Protein AF-A0A804MJZ2-F1 (afdb_monomer)

Radius of gyration: 22.67 Å; Cα contacts (8 Å, |Δi|>4): 132; chains: 1; bounding box: 41×41×90 Å

Nearest PDB structures (foldseek):
  6rxx-assembly1_UT  TM=8.208E-01  e=8.780E-03  Thermochaetoides thermophila
  6zqe-assembly1_UT  TM=7.043E-01  e=3.525E-03  Saccharomyces cerevisiae S288C
  6rxz-assembly1_UT  TM=8.214E-01  e=2.420E-02  Thermochaetoides thermophila
  6zqd-assembly1_UT  TM=6.932E-01  e=8.346E-03  Saccharomyces cerevisiae S288C
  6zqb-assembly1_UT  TM=7.602E-01  e=1.697E-02  Saccharomyces cerevisiae S288C

pLDDT: mean 78.77, std 19.0, range [32.78, 97.62]

Structure (mmCIF, N/CA/C/O backbone):
data_AF-A0A804MJZ2-F1
#
_entry.id   AF-A0A804MJZ2-F1
#
loop_
_atom_site.group_PDB
_atom_site.id
_atom_site.type_symbol
_atom_site.label_atom_id
_atom_site.label_alt_id
_atom_site.label_comp_id
_atom_site.label_asym_id
_atom_site.label_entity_id
_atom_site.label_seq_id
_atom_site.pdbx_PDB_ins_code
_atom_site.Cartn_x
_atom_site.Cartn_y
_atom_site.Cartn_z
_atom_site.occupancy
_atom_site.B_iso_or_equiv
_atom_site.auth_seq_id
_atom_site.auth_comp_id
_atom_site.auth_asym_id
_atom_site.auth_atom_id
_atom_site.pdbx_PDB_model_num
ATOM 1 N N . MET A 1 1 ? -11.369 27.675 34.973 1.00 35.59 1 MET A N 1
ATOM 2 C CA . MET A 1 1 ? -12.072 26.401 34.708 1.00 35.59 1 MET A CA 1
ATOM 3 C C . MET A 1 1 ? -12.596 26.437 33.284 1.00 35.59 1 MET A C 1
ATOM 5 O O . MET A 1 1 ? -13.613 27.059 33.039 1.00 35.59 1 MET A O 1
ATOM 9 N N . SER A 1 2 ? -11.883 25.823 32.347 1.00 43.91 2 SER A N 1
ATOM 10 C CA . SER A 1 2 ? -12.433 25.482 31.037 1.00 43.91 2 SER A CA 1
ATOM 11 C C . SER A 1 2 ? -11.954 24.068 30.750 1.00 43.91 2 SER A C 1
ATOM 13 O O . SER A 1 2 ? -10.868 23.855 30.220 1.00 43.91 2 SER A O 1
ATOM 15 N N . ARG A 1 3 ? -12.720 23.082 31.233 1.00 45.75 3 ARG A N 1
ATOM 16 C CA . ARG A 1 3 ? -12.714 21.764 30.605 1.00 45.75 3 ARG A CA 1
ATOM 17 C C . ARG A 1 3 ? -13.372 22.004 29.253 1.00 45.75 3 ARG A C 1
ATOM 19 O O . ARG A 1 3 ? -14.590 21.898 29.151 1.00 45.75 3 ARG A O 1
ATOM 26 N N . ILE A 1 4 ? -12.574 22.405 28.264 1.00 44.25 4 ILE A N 1
ATOM 27 C CA . ILE A 1 4 ? -12.927 22.171 26.867 1.00 44.25 4 ILE A CA 1
ATOM 28 C C . ILE A 1 4 ? -13.187 20.675 26.819 1.00 44.25 4 ILE A C 1
ATOM 30 O O . ILE A 1 4 ? -12.329 19.856 27.153 1.00 44.25 4 ILE A O 1
ATOM 34 N N . SER A 1 5 ? -14.466 20.385 26.661 1.00 46.34 5 SER A N 1
ATOM 35 C CA . SER A 1 5 ? -15.059 19.095 26.906 1.00 46.34 5 SER A CA 1
ATOM 36 C C . SER A 1 5 ? -14.357 18.081 26.017 1.00 46.34 5 SER A C 1
ATOM 38 O O . SER A 1 5 ? -14.324 18.252 24.801 1.00 46.34 5 SER A O 1
ATOM 40 N N . SER A 1 6 ? -13.844 16.997 26.596 1.00 49.50 6 SER A N 1
ATOM 41 C CA . SER A 1 6 ? -13.353 15.829 25.851 1.00 49.50 6 SER A CA 1
ATOM 42 C C . SER A 1 6 ? -14.384 15.286 24.841 1.00 49.50 6 SER A C 1
ATOM 44 O O . SER A 1 6 ? -14.048 14.468 23.999 1.00 49.50 6 SER A O 1
ATOM 46 N N . MET A 1 7 ? -15.630 15.761 24.925 1.00 40.00 7 MET A N 1
ATOM 47 C CA . MET A 1 7 ? -16.770 15.470 24.063 1.00 40.00 7 MET A CA 1
ATOM 48 C C . MET A 1 7 ? -16.810 16.274 22.747 1.00 40.00 7 MET A C 1
ATOM 50 O O . MET A 1 7 ? -17.586 15.925 21.865 1.00 40.00 7 MET A O 1
ATOM 54 N N . GLU A 1 8 ? -16.033 17.356 22.596 1.00 41.09 8 GLU A N 1
ATOM 55 C CA . GLU A 1 8 ? -15.937 18.088 21.315 1.00 41.09 8 GLU A CA 1
ATOM 56 C C . GLU A 1 8 ? -14.899 17.464 20.376 1.00 41.09 8 GLU A C 1
ATOM 58 O O . GLU A 1 8 ? -15.127 17.397 19.172 1.00 41.09 8 GLU A O 1
ATOM 63 N N . VAL A 1 9 ? -13.817 16.906 20.930 1.00 48.44 9 VAL A N 1
ATOM 64 C CA . VAL A 1 9 ? -12.777 16.198 20.159 1.00 48.44 9 VAL A CA 1
ATOM 65 C C . VAL A 1 9 ? -13.319 14.902 19.538 1.00 48.44 9 VAL A C 1
ATOM 67 O O . VAL A 1 9 ? -12.846 14.463 18.497 1.00 48.44 9 VAL A O 1
ATOM 70 N N . THR A 1 10 ? -14.360 14.296 20.116 1.00 48.78 10 THR A N 1
ATOM 71 C CA . THR A 1 10 ? -14.939 13.047 19.593 1.00 48.78 10 THR A CA 1
ATOM 72 C C . THR A 1 10 ? -15.820 13.238 18.359 1.00 48.78 10 THR A C 1
ATOM 74 O O . THR A 1 10 ? -16.051 12.265 17.650 1.00 48.78 10 THR A O 1
ATOM 77 N N . LYS A 1 11 ? -16.283 14.461 18.049 1.00 48.31 11 LYS A N 1
ATOM 78 C CA . LYS A 1 11 ? -17.031 14.723 16.802 1.00 48.31 11 LYS A CA 1
ATOM 79 C C . LYS A 1 11 ? -16.159 14.641 15.548 1.00 48.31 11 LYS A C 1
ATOM 81 O O . LYS A 1 11 ? -16.697 14.423 14.470 1.00 48.31 11 LYS A O 1
ATOM 86 N N . GLU A 1 12 ? -14.844 14.807 15.680 1.00 50.72 12 GLU A N 1
ATOM 87 C CA . GLU A 1 12 ? -13.908 14.667 14.556 1.00 50.72 12 GLU A CA 1
ATOM 88 C C . GLU A 1 12 ? -13.749 13.205 14.107 1.00 50.72 12 GLU A C 1
ATOM 90 O O . GLU A 1 12 ? -13.450 12.945 12.944 1.00 50.72 12 GLU A O 1
ATOM 95 N N . PHE A 1 13 ? -14.028 12.248 14.997 1.00 53.50 13 PHE A N 1
ATOM 96 C CA . PHE A 1 13 ? -13.896 10.813 14.751 1.00 53.50 13 PHE A CA 1
ATOM 97 C C . PHE A 1 13 ? -15.253 10.153 14.476 1.00 53.50 13 PHE A C 1
ATOM 99 O O . PHE A 1 13 ? -15.636 9.194 15.145 1.00 53.50 13 PHE A O 1
ATOM 106 N N . ASP A 1 14 ? -15.997 10.657 13.490 1.00 68.50 14 ASP A N 1
ATOM 107 C CA . ASP A 1 14 ? -17.050 9.844 12.871 1.00 68.50 14 ASP A CA 1
ATOM 108 C C . ASP A 1 14 ? -16.376 8.624 12.205 1.00 68.50 14 ASP A C 1
ATOM 110 O O . ASP A 1 14 ? -15.466 8.817 11.388 1.00 68.50 14 ASP A O 1
ATOM 114 N N . PRO A 1 15 ? -16.772 7.375 12.518 1.00 63.47 15 PRO A N 1
ATOM 115 C CA . PRO A 1 15 ? -16.265 6.188 11.832 1.00 63.47 15 PRO A CA 1
ATOM 116 C C . PRO A 1 15 ? -16.334 6.299 10.304 1.00 63.47 15 PRO A C 1
ATOM 118 O O . PRO A 1 15 ? -15.437 5.822 9.608 1.00 63.47 15 PRO A O 1
ATOM 121 N N . GLN A 1 16 ? -17.357 6.979 9.775 1.00 70.25 16 GLN A N 1
ATOM 122 C CA . GLN A 1 16 ? -17.491 7.210 8.341 1.00 70.25 16 GLN A CA 1
ATOM 123 C C . GLN A 1 16 ? -16.377 8.122 7.799 1.00 70.25 16 GLN A C 1
ATOM 125 O O . GLN A 1 16 ? -15.805 7.822 6.749 1.00 70.25 16 GLN A O 1
ATOM 130 N N . ASN A 1 17 ? -16.013 9.175 8.540 1.00 78.88 17 ASN A N 1
ATOM 131 C CA . ASN A 1 17 ? -14.901 10.064 8.187 1.00 78.88 17 ASN A CA 1
ATOM 132 C C . ASN A 1 17 ? -13.556 9.328 8.249 1.00 78.88 17 ASN A C 1
ATOM 134 O O . ASN A 1 17 ? -12.662 9.602 7.450 1.00 78.88 17 ASN A O 1
ATOM 138 N N . LEU A 1 18 ? -13.400 8.380 9.178 1.00 78.50 18 LEU A N 1
ATOM 139 C CA . LEU A 1 18 ? -12.169 7.599 9.311 1.00 78.50 18 LEU A CA 1
ATOM 140 C C . LEU A 1 18 ? -11.978 6.635 8.134 1.00 78.50 18 LEU A C 1
ATOM 142 O O . LEU A 1 18 ? -10.877 6.552 7.588 1.00 78.50 18 LEU A O 1
ATOM 146 N N . LEU A 1 19 ? -13.041 5.956 7.695 1.00 79.56 19 LEU A N 1
ATOM 147 C CA . LEU A 1 19 ? -12.995 5.101 6.504 1.00 79.56 19 LEU A CA 1
ATOM 148 C C . LEU A 1 19 ? -12.685 5.908 5.237 1.00 79.56 19 LEU A C 1
ATOM 150 O O . LEU A 1 19 ? -11.869 5.481 4.415 1.00 79.56 19 LEU A O 1
ATOM 154 N N . GLU A 1 20 ? -13.284 7.092 5.093 1.00 86.38 20 GLU A N 1
ATOM 155 C CA . GLU A 1 20 ? -12.963 8.008 3.996 1.00 86.38 20 GLU A CA 1
ATOM 156 C C . GLU A 1 20 ? -11.489 8.439 4.050 1.00 86.38 20 GLU A C 1
ATOM 158 O O . GLU A 1 20 ? -10.775 8.354 3.047 1.00 86.38 20 GLU A O 1
ATOM 163 N N . LEU A 1 21 ? -10.984 8.789 5.233 1.00 89.25 21 LEU A N 1
ATOM 164 C CA . LEU A 1 21 ? -9.587 9.159 5.431 1.00 89.25 21 LEU A CA 1
ATOM 165 C C . LEU A 1 21 ? -8.629 8.012 5.067 1.00 89.25 21 LEU A C 1
ATOM 167 O O . LEU A 1 21 ? -7.619 8.231 4.395 1.00 89.25 21 LEU A O 1
ATOM 171 N N . PHE A 1 22 ? -8.955 6.777 5.448 1.00 90.38 22 PHE A N 1
ATOM 172 C CA . PHE A 1 22 ? -8.147 5.605 5.112 1.00 90.38 22 PHE A CA 1
ATOM 173 C C . PHE A 1 22 ? -8.167 5.304 3.613 1.00 90.38 22 PHE A C 1
ATOM 175 O O . PHE A 1 22 ? -7.148 4.866 3.075 1.00 90.38 22 PHE A O 1
ATOM 182 N N . SER A 1 23 ? -9.261 5.613 2.912 1.00 88.75 23 SER A N 1
ATOM 183 C CA . SER A 1 23 ? -9.301 5.532 1.449 1.00 88.75 23 SER A CA 1
ATOM 184 C C . SER A 1 23 ? -8.345 6.539 0.786 1.00 88.75 23 SER A C 1
ATOM 186 O O . SER A 1 23 ? -7.622 6.185 -0.147 1.00 88.75 23 SER A O 1
ATOM 188 N N . ILE A 1 24 ? -8.247 7.762 1.321 1.00 91.31 24 ILE A N 1
ATOM 189 C CA . ILE A 1 24 ? -7.297 8.783 0.849 1.00 91.31 24 ILE A CA 1
ATOM 190 C C . ILE A 1 24 ? -5.858 8.337 1.126 1.00 91.31 24 ILE A C 1
ATOM 192 O O . ILE A 1 24 ? -4.988 8.435 0.258 1.00 91.31 24 ILE A O 1
ATOM 196 N N . PHE A 1 25 ? -5.598 7.802 2.320 1.00 93.69 25 PHE A N 1
ATOM 197 C CA . PHE A 1 25 ? -4.286 7.270 2.672 1.00 93.69 25 PHE A CA 1
ATOM 198 C C . PHE A 1 25 ? -3.881 6.111 1.764 1.00 93.69 25 PHE A C 1
ATOM 200 O O . PHE A 1 25 ? -2.759 6.100 1.268 1.00 93.69 25 PHE A O 1
ATOM 207 N N . ALA A 1 26 ? -4.789 5.183 1.474 1.00 92.38 26 ALA A N 1
ATOM 208 C CA . ALA A 1 26 ? -4.546 4.096 0.534 1.00 92.38 26 ALA A CA 1
ATOM 209 C C . ALA A 1 26 ? -4.104 4.625 -0.845 1.00 92.38 26 ALA A C 1
ATOM 211 O O . ALA A 1 26 ? -3.072 4.209 -1.368 1.00 92.38 26 ALA A O 1
ATOM 212 N N . ILE A 1 27 ? -4.796 5.623 -1.397 1.00 88.69 27 ILE A N 1
ATOM 213 C CA . ILE A 1 27 ? -4.401 6.244 -2.673 1.00 88.69 27 ILE A CA 1
ATOM 214 C C . ILE A 1 27 ? -2.989 6.844 -2.586 1.00 88.69 27 ILE A C 1
ATOM 216 O O . ILE A 1 27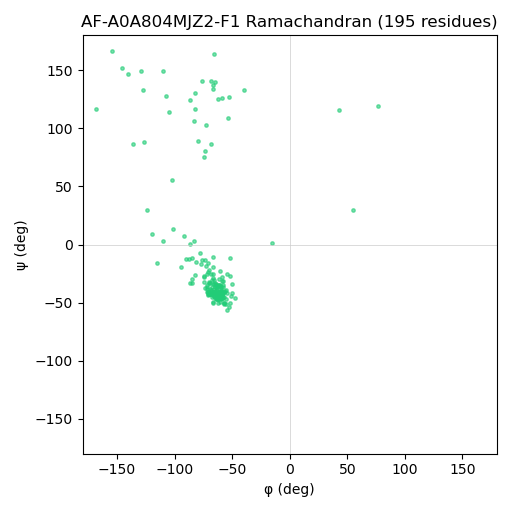 ? -2.157 6.595 -3.461 1.00 88.69 27 ILE A O 1
ATOM 220 N N . ASN A 1 28 ? -2.691 7.581 -1.514 1.00 93.50 28 ASN A N 1
ATOM 221 C CA . ASN A 1 28 ? -1.379 8.192 -1.300 1.00 93.50 28 ASN A CA 1
ATOM 222 C C . ASN A 1 28 ? -0.247 7.160 -1.178 1.00 93.50 28 ASN A C 1
ATOM 224 O O . ASN A 1 28 ? 0.860 7.413 -1.653 1.00 93.50 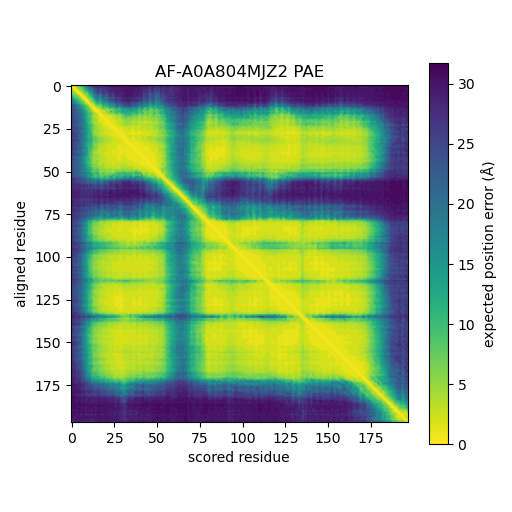28 ASN A O 1
ATOM 228 N N . LEU A 1 29 ? -0.509 5.993 -0.585 1.00 94.06 29 LEU A N 1
ATOM 229 C CA . LEU A 1 29 ? 0.475 4.913 -0.455 1.00 94.06 29 LEU A CA 1
ATOM 230 C C . LEU A 1 29 ? 0.834 4.258 -1.794 1.00 94.06 29 LEU A C 1
ATOM 232 O O . LEU A 1 29 ? 1.935 3.742 -1.942 1.00 94.06 29 LEU A O 1
ATOM 236 N N . SER A 1 30 ? -0.057 4.315 -2.785 1.00 88.00 30 SER A N 1
ATOM 237 C CA . SER A 1 30 ? 0.237 3.885 -4.159 1.00 88.00 30 SER A CA 1
ATOM 238 C C . SER A 1 30 ? 0.752 5.007 -5.062 1.00 88.00 30 SER A C 1
ATOM 240 O O . SER A 1 30 ? 0.891 4.806 -6.268 1.00 88.00 30 SER A O 1
ATOM 242 N N . SER A 1 31 ? 1.032 6.190 -4.511 1.00 86.06 31 SER A N 1
ATOM 243 C CA . SER A 1 31 ? 1.648 7.286 -5.259 1.00 86.06 31 SER A CA 1
ATOM 244 C C . SER A 1 31 ? 3.096 6.944 -5.616 1.00 86.06 31 SER A C 1
ATOM 246 O O . SER A 1 31 ? 3.808 6.440 -4.757 1.00 86.06 31 SER A O 1
ATOM 248 N N . PRO A 1 32 ? 3.602 7.280 -6.814 1.00 82.62 32 PRO A N 1
ATOM 249 C CA . PRO A 1 32 ? 5.032 7.162 -7.111 1.00 82.62 32 PRO A CA 1
ATOM 250 C C . PRO A 1 32 ? 5.900 8.147 -6.299 1.00 82.62 32 PRO A C 1
ATOM 252 O O . PRO A 1 32 ? 7.125 8.041 -6.302 1.00 82.62 32 PRO A O 1
ATOM 255 N N . THR A 1 33 ? 5.294 9.121 -5.610 1.00 88.00 33 THR A N 1
ATOM 256 C CA . THR A 1 33 ? 6.014 10.118 -4.811 1.00 88.00 33 THR A CA 1
ATOM 257 C C . THR A 1 33 ? 6.345 9.575 -3.424 1.00 88.00 33 THR A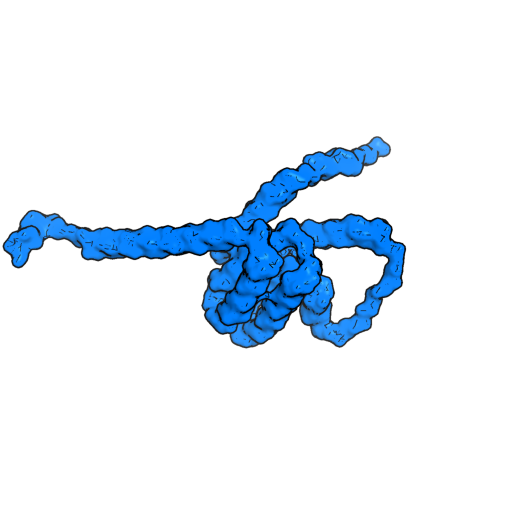 C 1
ATOM 259 O O . THR A 1 33 ? 5.490 9.530 -2.537 1.00 88.00 33 THR A O 1
ATOM 262 N N . LYS A 1 34 ? 7.619 9.245 -3.207 1.00 89.00 34 LYS A N 1
ATOM 263 C CA . LYS A 1 34 ? 8.124 8.673 -1.950 1.00 89.00 34 LYS A CA 1
ATOM 264 C C . LYS A 1 34 ? 7.794 9.504 -0.703 1.00 89.00 34 LYS A C 1
ATOM 266 O O . LYS A 1 34 ? 7.363 8.953 0.307 1.00 89.00 34 LYS A O 1
ATOM 271 N N . ASP A 1 35 ? 7.914 10.828 -0.774 1.00 92.19 35 ASP A N 1
ATOM 272 C CA . ASP A 1 35 ? 7.607 11.704 0.367 1.00 92.19 35 ASP A CA 1
ATOM 273 C C . ASP A 1 35 ? 6.132 11.629 0.785 1.00 92.19 35 ASP A C 1
ATOM 275 O O . ASP A 1 35 ? 5.818 11.636 1.977 1.00 92.19 35 ASP A O 1
ATOM 279 N N . VAL A 1 36 ? 5.223 11.491 -0.187 1.00 93.00 36 VAL A N 1
ATOM 280 C CA . VAL A 1 36 ? 3.784 11.330 0.068 1.00 93.00 36 VAL A CA 1
ATOM 281 C C . VAL A 1 36 ? 3.518 9.999 0.768 1.00 93.00 36 VAL A C 1
ATOM 283 O O . VAL A 1 36 ? 2.772 9.972 1.751 1.00 93.00 36 VAL A O 1
ATOM 286 N N . GLN A 1 37 ? 4.164 8.915 0.325 1.00 93.50 37 GLN A N 1
ATOM 287 C CA . GLN A 1 37 ? 4.054 7.611 0.982 1.00 93.50 37 GLN A CA 1
ATOM 288 C C . GLN A 1 37 ? 4.555 7.681 2.434 1.00 93.50 37 GLN A C 1
ATOM 290 O O . GLN A 1 37 ? 3.837 7.292 3.356 1.00 93.50 37 GLN A O 1
ATOM 295 N N . ILE A 1 38 ? 5.745 8.249 2.665 1.00 94.81 38 ILE A N 1
ATOM 296 C CA . ILE A 1 38 ? 6.352 8.359 4.002 1.00 94.81 38 ILE A CA 1
ATOM 297 C C . ILE A 1 38 ? 5.481 9.197 4.944 1.00 94.81 38 ILE A C 1
ATOM 299 O O . ILE A 1 38 ? 5.241 8.789 6.082 1.00 94.81 38 ILE A O 1
ATOM 303 N N . LEU A 1 39 ? 4.999 10.363 4.504 1.00 96.38 39 LEU A N 1
ATOM 304 C CA . LEU A 1 39 ? 4.133 11.214 5.327 1.00 96.38 39 LEU A CA 1
ATOM 305 C C . LEU A 1 39 ? 2.819 10.508 5.669 1.00 96.38 39 LEU A C 1
ATOM 307 O O . LEU A 1 39 ? 2.392 10.535 6.823 1.00 96.38 39 LEU A O 1
ATOM 311 N N . THR A 1 40 ? 2.229 9.810 4.702 1.00 96.44 40 THR A N 1
ATOM 312 C CA . THR A 1 40 ? 1.008 9.024 4.915 1.00 96.44 40 THR A CA 1
ATOM 313 C C . THR A 1 40 ? 1.235 7.901 5.928 1.00 96.44 40 THR A C 1
ATOM 315 O O . THR A 1 40 ? 0.445 7.737 6.856 1.00 96.44 40 THR A O 1
ATOM 318 N N . LEU A 1 41 ? 2.355 7.177 5.834 1.00 96.44 41 LEU A N 1
ATOM 319 C CA . LEU A 1 41 ? 2.722 6.127 6.789 1.00 96.44 41 LEU A CA 1
ATOM 320 C C . LEU A 1 41 ? 2.972 6.671 8.200 1.00 96.44 41 LEU A C 1
ATOM 322 O O . LEU A 1 41 ? 2.621 6.013 9.178 1.00 96.44 41 LEU A O 1
ATOM 326 N N . ARG A 1 42 ? 3.535 7.878 8.337 1.00 96.56 42 ARG A N 1
ATOM 327 C CA . ARG A 1 42 ? 3.692 8.536 9.647 1.00 96.56 42 ARG A CA 1
ATOM 328 C C . ARG A 1 42 ? 2.344 8.841 10.292 1.00 96.56 42 ARG A C 1
ATOM 330 O O . ARG A 1 42 ? 2.196 8.629 11.494 1.00 96.56 42 ARG A O 1
ATOM 337 N N . ILE A 1 43 ? 1.375 9.306 9.505 1.00 95.12 43 ILE A N 1
ATOM 338 C CA . ILE A 1 43 ? 0.018 9.574 9.989 1.00 95.12 43 ILE A CA 1
ATOM 339 C C . ILE A 1 43 ? -0.669 8.260 10.377 1.00 95.12 43 ILE A C 1
ATOM 341 O O . ILE A 1 43 ? -1.128 8.127 11.507 1.00 95.12 43 ILE A O 1
ATOM 345 N N . LEU A 1 44 ? -0.660 7.247 9.507 1.00 94.25 44 LEU A N 1
ATOM 346 C CA . LEU A 1 44 ? -1.229 5.926 9.812 1.00 94.25 44 LEU A CA 1
ATOM 347 C C . LEU A 1 44 ? -0.597 5.287 11.058 1.00 94.25 44 LEU A C 1
ATOM 349 O O . LEU A 1 44 ? -1.300 4.727 11.893 1.00 94.25 44 LEU A O 1
ATOM 353 N N . SER A 1 45 ? 0.720 5.410 11.228 1.00 93.50 45 SER A N 1
ATOM 354 C CA . SER A 1 45 ? 1.439 4.940 12.418 1.00 93.50 45 SER A CA 1
ATOM 355 C C . SER A 1 45 ? 0.912 5.578 13.710 1.00 93.50 45 SER A C 1
ATOM 357 O O . SER A 1 45 ? 0.841 4.917 14.750 1.00 93.50 45 SER A O 1
ATOM 359 N N . TYR A 1 46 ? 0.521 6.855 13.659 1.00 92.12 46 TYR A N 1
ATOM 360 C CA . TYR A 1 46 ? -0.107 7.532 14.790 1.00 92.12 46 TYR A CA 1
ATOM 361 C C . TYR A 1 46 ? -1.473 6.917 15.129 1.00 92.12 46 TYR A C 1
ATOM 363 O O . TYR A 1 46 ? -1.700 6.604 16.299 1.00 92.12 46 TYR A O 1
ATOM 371 N N . PHE A 1 47 ? -2.325 6.663 14.129 1.00 90.12 47 PHE A N 1
ATOM 372 C CA . PHE A 1 47 ? -3.621 5.996 14.321 1.00 90.12 47 PHE A CA 1
ATOM 373 C C . PHE A 1 47 ? -3.466 4.599 14.935 1.00 90.12 47 PHE A C 1
ATOM 375 O O . PHE A 1 47 ? -4.066 4.323 15.969 1.00 90.12 47 PHE A O 1
ATOM 382 N N . VAL A 1 48 ? -2.551 3.769 14.420 1.00 90.31 48 VAL A N 1
ATOM 383 C CA . VAL A 1 48 ? -2.308 2.423 14.978 1.00 90.31 48 VAL A CA 1
ATOM 384 C C . VAL A 1 48 ? -1.920 2.484 16.458 1.00 90.31 48 VAL A C 1
ATOM 386 O O . VAL A 1 48 ? -2.364 1.672 17.270 1.00 90.31 48 VAL A O 1
ATOM 389 N N . LYS A 1 49 ? -1.077 3.448 16.839 1.00 89.12 49 LYS A N 1
ATOM 390 C CA . LYS A 1 49 ? -0.653 3.628 18.237 1.00 89.12 49 LYS A CA 1
ATOM 391 C C . LYS A 1 49 ? -1.785 4.146 19.117 1.00 89.12 49 LYS A C 1
ATOM 393 O O . LYS A 1 49 ? -1.798 3.835 20.307 1.00 89.12 49 LYS A O 1
ATOM 398 N N . MET A 1 50 ? -2.684 4.951 18.563 1.00 85.56 50 MET A N 1
ATOM 399 C CA . MET A 1 50 ? -3.872 5.432 19.256 1.00 85.56 50 MET A CA 1
ATOM 400 C C . MET A 1 50 ? -4.827 4.269 19.549 1.00 85.56 50 MET A C 1
ATOM 402 O O . MET A 1 50 ? -5.164 4.065 20.712 1.00 85.56 50 MET A O 1
ATOM 406 N N . ASP A 1 51 ? -5.136 3.435 18.556 1.00 83.81 51 ASP A N 1
ATOM 407 C CA . ASP A 1 51 ? -6.005 2.262 18.720 1.00 83.81 51 ASP A CA 1
ATOM 408 C C . ASP A 1 51 ? -5.450 1.279 19.753 1.00 83.81 51 ASP A C 1
ATOM 410 O O . ASP A 1 51 ? -6.159 0.818 20.645 1.00 83.81 51 ASP A O 1
ATOM 414 N N . GLN A 1 52 ? -4.141 1.013 19.708 1.00 83.88 52 GLN A N 1
ATOM 415 C CA . GLN A 1 52 ? -3.487 0.149 20.693 1.00 83.88 52 GLN A CA 1
ATOM 416 C C . GLN A 1 52 ? -3.596 0.684 22.125 1.00 83.88 52 GLN A C 1
ATOM 418 O O . GLN A 1 52 ? -3.686 -0.111 23.062 1.00 83.88 52 GLN A O 1
ATOM 423 N N . ARG A 1 53 ? -3.570 2.010 22.322 1.00 79.38 53 ARG A N 1
ATOM 424 C CA . ARG A 1 53 ? -3.750 2.620 23.650 1.00 79.38 53 ARG A CA 1
ATOM 425 C C . ARG A 1 53 ? -5.181 2.462 24.141 1.00 79.38 53 ARG A C 1
ATOM 427 O O . ARG A 1 53 ? -5.351 2.091 25.294 1.00 79.38 53 ARG A O 1
ATOM 434 N N . LEU A 1 54 ? -6.163 2.673 23.265 1.00 74.19 54 LEU A N 1
ATOM 435 C CA . LEU A 1 54 ? -7.577 2.481 23.592 1.00 74.19 54 LEU A CA 1
ATOM 436 C C . LEU A 1 54 ? -7.863 1.035 24.021 1.00 74.19 54 LEU A C 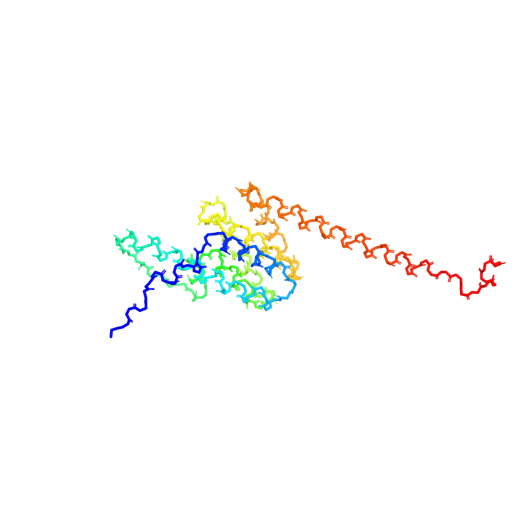1
ATOM 438 O O . LEU A 1 54 ? -8.568 0.823 24.997 1.00 74.19 54 LEU A O 1
ATOM 442 N N . ILE A 1 55 ? -7.244 0.048 23.364 1.00 72.62 55 ILE A N 1
ATOM 443 C CA . ILE A 1 55 ? -7.369 -1.368 23.747 1.00 72.62 55 ILE A CA 1
ATOM 444 C C . ILE A 1 55 ? -6.630 -1.662 25.068 1.00 72.62 55 ILE A C 1
ATOM 446 O O . ILE A 1 55 ? -7.151 -2.353 25.937 1.00 72.62 55 ILE A O 1
ATOM 450 N N . THR A 1 56 ? -5.408 -1.141 25.247 1.00 64.56 56 THR A N 1
ATOM 451 C CA . THR A 1 56 ? -4.569 -1.459 26.425 1.00 64.56 56 THR A CA 1
ATOM 452 C C . THR A 1 56 ? -5.040 -0.772 27.712 1.00 64.56 56 THR A C 1
ATOM 454 O O . THR A 1 56 ? -4.754 -1.267 28.802 1.00 64.56 56 THR A O 1
ATOM 457 N N . ASP A 1 57 ? -5.712 0.378 27.632 1.00 58.12 57 ASP A N 1
ATOM 458 C CA . ASP A 1 57 ? -6.234 1.047 28.830 1.00 58.12 57 ASP A CA 1
ATOM 459 C C . ASP A 1 57 ? -7.456 0.318 29.431 1.00 58.12 57 ASP A C 1
ATOM 461 O O . ASP A 1 57 ? -7.691 0.462 30.630 1.00 58.12 57 ASP A O 1
ATOM 465 N N . GLU A 1 58 ? -8.134 -0.549 28.667 1.00 51.00 58 GLU A N 1
ATOM 466 C CA . GLU A 1 58 ? -9.180 -1.464 29.167 1.00 51.00 58 GLU A CA 1
ATOM 467 C C . GLU A 1 58 ? -8.600 -2.756 29.792 1.00 51.00 58 GLU A C 1
ATOM 469 O O . GLU A 1 58 ? -9.195 -3.339 30.698 1.00 51.00 58 GLU A O 1
ATOM 474 N N . GLU A 1 59 ? -7.398 -3.189 29.387 1.00 42.16 59 GLU A N 1
ATOM 475 C CA . GLU A 1 59 ? -6.752 -4.427 29.856 1.00 42.16 59 GLU A CA 1
ATOM 476 C C . GLU A 1 59 ? -5.324 -4.175 30.398 1.00 42.16 59 GLU A C 1
ATOM 478 O O . GLU A 1 59 ? -4.316 -4.308 29.700 1.00 42.16 59 GLU A O 1
ATOM 483 N N . ARG A 1 60 ? -5.188 -3.854 31.693 1.00 35.22 60 ARG A N 1
ATOM 484 C CA . ARG A 1 60 ? -3.901 -3.917 32.433 1.00 35.22 60 ARG A CA 1
ATOM 485 C C . ARG A 1 60 ? -3.928 -5.060 33.459 1.00 35.22 60 ARG A C 1
ATOM 487 O O . ARG A 1 60 ? -4.998 -5.287 34.017 1.00 35.22 60 ARG A O 1
ATOM 494 N N . PRO A 1 61 ? -2.788 -5.724 33.805 1.00 41.22 61 PRO A N 1
ATOM 495 C CA . PRO A 1 61 ? -1.429 -5.155 33.839 1.00 41.22 61 PRO A CA 1
ATOM 496 C C . PRO A 1 61 ? -0.228 -6.022 33.346 1.00 41.22 61 PRO A C 1
ATOM 498 O O . PRO A 1 61 ? -0.111 -7.213 33.598 1.00 41.22 61 PRO A O 1
ATOM 501 N N . HIS A 1 62 ? 0.745 -5.307 32.759 1.00 40.38 62 HIS A N 1
ATOM 502 C CA . HIS A 1 62 ? 2.226 -5.383 32.836 1.00 40.38 62 HIS A CA 1
ATOM 503 C C . HIS A 1 62 ? 3.031 -6.713 32.814 1.00 40.38 62 HIS A C 1
ATOM 505 O O . HIS A 1 62 ? 3.179 -7.379 33.834 1.00 40.38 62 HIS A O 1
ATOM 511 N N . LYS A 1 63 ? 3.853 -6.887 31.755 1.00 33.31 63 LYS A N 1
ATOM 512 C CA . LYS A 1 63 ? 5.329 -7.087 31.838 1.00 33.31 63 LYS A CA 1
ATOM 513 C C . LYS A 1 63 ? 5.983 -6.966 30.446 1.00 33.31 63 LYS A C 1
ATOM 515 O O . LYS A 1 63 ? 5.711 -7.771 29.566 1.00 33.31 63 LYS A O 1
ATOM 520 N N . ARG A 1 64 ? 6.861 -5.975 30.227 1.00 40.56 64 ARG A N 1
ATOM 521 C CA . ARG A 1 64 ? 7.682 -5.856 28.999 1.00 40.56 64 ARG A CA 1
ATOM 522 C C . ARG A 1 64 ? 9.123 -6.254 29.310 1.00 40.56 64 ARG A C 1
ATOM 524 O O . ARG A 1 64 ? 9.797 -5.573 30.077 1.00 40.56 64 ARG A O 1
ATOM 531 N N . GLN A 1 65 ? 9.580 -7.355 28.723 1.00 32.81 65 GLN A N 1
ATOM 532 C CA . GLN A 1 65 ? 10.957 -7.835 28.826 1.00 32.81 65 GLN A CA 1
ATOM 533 C C . GLN A 1 65 ? 11.811 -7.158 27.742 1.00 32.81 65 GLN A C 1
ATOM 535 O O . GLN A 1 65 ? 11.472 -7.194 26.560 1.00 32.81 65 GLN A O 1
ATOM 540 N N . ARG A 1 66 ? 12.902 -6.499 28.151 1.00 34.09 66 ARG A N 1
ATOM 541 C CA . ARG A 1 66 ? 13.917 -5.944 27.244 1.00 34.09 66 ARG A CA 1
ATOM 542 C C . ARG A 1 66 ? 14.877 -7.065 26.840 1.00 34.09 66 ARG A C 1
ATOM 544 O O . ARG A 1 66 ? 15.392 -7.763 27.707 1.00 34.09 66 ARG A O 1
ATOM 551 N N . THR A 1 67 ? 15.132 -7.217 25.545 1.00 32.78 67 THR A N 1
ATOM 552 C CA . THR A 1 67 ? 16.240 -8.031 25.025 1.00 32.78 67 THR A CA 1
ATOM 553 C C . THR A 1 67 ? 17.042 -7.171 24.062 1.00 32.78 67 THR A C 1
ATOM 555 O O . THR A 1 67 ? 16.462 -6.493 23.214 1.00 32.78 67 THR A O 1
ATOM 558 N N . GLU A 1 68 ? 18.360 -7.196 24.226 1.00 36.16 68 GLU A N 1
ATOM 559 C CA . GLU A 1 68 ? 19.341 -6.470 23.425 1.00 36.16 68 GLU A CA 1
ATOM 560 C C . GLU A 1 68 ? 19.470 -7.117 22.038 1.00 36.16 68 GLU A C 1
ATOM 562 O O . GLU A 1 68 ? 20.066 -8.176 21.871 1.00 36.16 68 GLU A O 1
ATOM 567 N N . VAL A 1 69 ? 18.866 -6.489 21.033 1.00 37.97 69 VAL A N 1
ATOM 568 C CA . VAL A 1 69 ? 19.167 -6.694 19.609 1.00 37.97 69 VAL A CA 1
ATOM 569 C C . VAL A 1 69 ? 19.386 -5.296 19.024 1.00 37.97 69 VAL A C 1
ATOM 571 O O . VAL A 1 69 ? 18.812 -4.334 19.537 1.00 37.97 69 VAL A O 1
ATOM 574 N N . SER A 1 70 ? 20.240 -5.167 18.001 1.00 46.62 70 SER A N 1
ATOM 575 C CA . SER A 1 70 ? 20.569 -3.895 17.335 1.00 46.62 70 SER A CA 1
ATOM 576 C C . SER A 1 70 ? 19.337 -2.994 17.164 1.00 46.62 70 SER A C 1
ATOM 578 O O . SER A 1 70 ? 18.272 -3.469 16.760 1.00 46.62 70 SER A O 1
ATOM 580 N N . GLY A 1 71 ? 19.476 -1.708 17.511 1.00 56.31 71 GLY A N 1
ATOM 581 C CA . GLY A 1 71 ? 18.357 -0.812 17.836 1.00 56.31 71 GLY A CA 1
ATOM 582 C C . GLY A 1 71 ? 17.221 -0.803 16.812 1.00 56.31 71 GLY A C 1
ATOM 583 O O . GLY A 1 71 ? 16.056 -0.878 17.191 1.00 56.31 71 GLY A O 1
ATOM 584 N N . GLU A 1 72 ? 17.536 -0.809 15.517 1.00 56.62 72 GLU A N 1
ATOM 585 C CA . GLU A 1 72 ? 16.518 -0.813 14.459 1.00 56.62 72 GLU A CA 1
ATOM 586 C C . GLU A 1 72 ? 15.802 -2.166 14.308 1.00 56.62 72 GLU A C 1
ATOM 588 O O . GLU A 1 72 ? 14.591 -2.205 14.098 1.00 56.62 72 GLU A O 1
ATOM 593 N N . GLU A 1 73 ? 16.508 -3.292 14.458 1.00 52.81 73 GLU A N 1
ATOM 594 C CA . GLU A 1 73 ? 15.890 -4.623 14.397 1.00 52.81 73 GLU A CA 1
ATOM 595 C C . GLU A 1 73 ? 15.040 -4.927 15.632 1.00 52.81 73 GLU A C 1
ATOM 597 O O . GLU A 1 73 ? 14.001 -5.581 15.499 1.00 52.81 73 GLU A O 1
ATOM 602 N N . ALA A 1 74 ? 15.454 -4.441 16.809 1.00 54.34 74 ALA A N 1
ATOM 603 C CA . ALA A 1 74 ? 14.692 -4.545 18.050 1.00 54.34 74 ALA A CA 1
ATOM 604 C C . ALA A 1 74 ? 13.410 -3.707 18.006 1.00 54.34 74 ALA A C 1
ATOM 606 O O . ALA A 1 74 ? 12.347 -4.218 18.361 1.00 54.34 74 ALA A O 1
ATOM 607 N N . VAL A 1 75 ? 13.485 -2.460 17.523 1.00 57.81 75 VAL A N 1
ATOM 608 C CA . VAL A 1 75 ? 12.297 -1.617 17.302 1.00 57.81 75 VAL A CA 1
ATOM 609 C C . VAL A 1 75 ? 11.351 -2.308 16.324 1.00 57.81 75 VAL A C 1
ATOM 611 O O . VAL A 1 75 ? 10.170 -2.468 16.619 1.00 57.81 75 VAL A O 1
ATOM 614 N N . ALA A 1 76 ? 11.880 -2.834 15.219 1.00 58.78 76 ALA A N 1
ATOM 615 C CA . ALA A 1 76 ? 11.081 -3.545 14.232 1.00 58.78 76 ALA A CA 1
ATOM 616 C C . ALA A 1 76 ? 10.567 -4.921 14.697 1.00 58.78 76 ALA A C 1
ATOM 618 O O . ALA A 1 76 ? 9.703 -5.498 14.042 1.00 58.78 76 ALA A O 1
ATOM 619 N N . LYS A 1 77 ? 11.113 -5.508 15.772 1.00 58.72 77 LYS A N 1
ATOM 620 C CA . LYS A 1 77 ? 10.667 -6.815 16.297 1.00 58.72 77 LYS A CA 1
ATOM 621 C C . LYS A 1 77 ? 9.283 -6.717 16.937 1.00 58.72 77 LYS A C 1
ATOM 623 O O . LYS A 1 77 ? 8.517 -7.669 16.862 1.00 58.72 77 LYS A O 1
ATOM 628 N N . TYR A 1 78 ? 8.983 -5.573 17.547 1.00 64.31 78 TYR A N 1
ATOM 629 C CA . TYR A 1 78 ? 7.698 -5.287 18.191 1.00 64.31 78 TYR A CA 1
ATOM 630 C C . TYR A 1 78 ? 6.874 -4.246 17.425 1.00 64.31 78 TYR A C 1
ATOM 632 O O . TYR A 1 78 ? 5.812 -3.838 17.889 1.00 64.31 78 TYR A O 1
ATOM 640 N N . ALA A 1 79 ? 7.376 -3.793 16.276 1.00 81.06 79 ALA A N 1
ATOM 641 C CA . ALA A 1 79 ? 6.669 -2.865 15.418 1.00 81.06 79 ALA A CA 1
ATOM 642 C C . ALA A 1 79 ? 5.424 -3.537 14.832 1.00 81.06 79 ALA A C 1
ATOM 644 O O . ALA A 1 79 ? 5.464 -4.682 14.377 1.00 81.06 79 ALA A O 1
ATOM 645 N N . 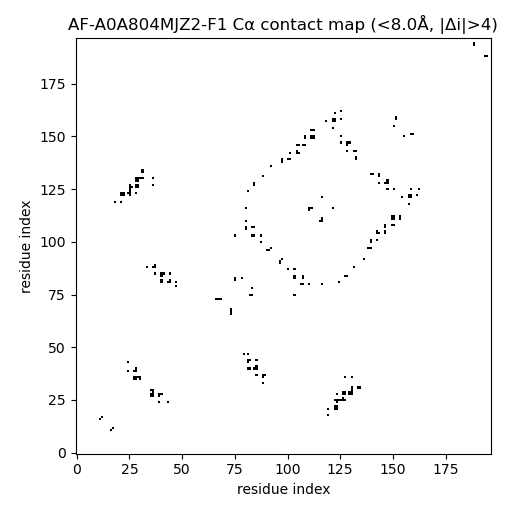ASN A 1 80 ? 4.320 -2.795 14.819 1.00 90.50 80 ASN A N 1
ATOM 646 C CA . ASN A 1 80 ? 3.163 -3.166 14.017 1.00 90.50 80 ASN A CA 1
ATOM 647 C C . ASN A 1 80 ? 3.516 -3.075 12.519 1.00 90.50 80 ASN A C 1
ATOM 649 O O . ASN A 1 80 ? 4.503 -2.456 12.123 1.00 90.50 80 ASN A O 1
ATOM 653 N N . VAL A 1 81 ? 2.689 -3.681 11.673 1.00 93.81 81 VAL A N 1
ATOM 654 C CA . VAL A 1 81 ? 2.927 -3.763 10.223 1.00 93.81 81 VAL A CA 1
ATOM 655 C C . VAL A 1 81 ? 3.044 -2.405 9.521 1.00 93.81 81 VAL A C 1
ATOM 657 O O . VAL A 1 81 ? 3.820 -2.293 8.576 1.00 93.81 81 VAL A O 1
ATOM 660 N N . VAL A 1 82 ? 2.345 -1.370 9.999 1.00 95.12 82 VAL A N 1
ATOM 661 C CA . VAL A 1 82 ? 2.427 -0.009 9.438 1.00 95.12 82 VAL A CA 1
ATOM 662 C C . VAL A 1 82 ? 3.775 0.629 9.763 1.00 95.12 82 VAL A C 1
ATOM 664 O O . VAL A 1 82 ? 4.409 1.211 8.887 1.00 95.12 82 VAL A O 1
ATOM 667 N N . ASP A 1 83 ? 4.263 0.465 10.994 1.00 94.62 83 ASP A N 1
ATOM 668 C CA . ASP A 1 83 ? 5.607 0.906 11.379 1.00 94.62 83 ASP A CA 1
ATOM 669 C C . ASP A 1 83 ? 6.692 0.162 10.585 1.00 94.62 83 ASP A C 1
ATOM 671 O O . ASP A 1 83 ? 7.695 0.763 10.201 1.00 94.62 83 ASP A O 1
ATOM 675 N N . ILE A 1 84 ? 6.494 -1.127 10.287 1.00 94.69 84 ILE A N 1
ATOM 676 C CA . ILE A 1 84 ? 7.424 -1.886 9.438 1.00 94.69 84 ILE A CA 1
ATOM 677 C C . ILE A 1 84 ? 7.431 -1.333 8.005 1.00 94.69 84 ILE A C 1
ATOM 679 O O . ILE A 1 84 ? 8.512 -1.131 7.454 1.00 94.69 84 ILE A O 1
ATOM 683 N N . LEU A 1 85 ? 6.266 -1.033 7.417 1.00 94.75 85 LEU A N 1
ATOM 684 C CA . LEU A 1 85 ? 6.197 -0.356 6.114 1.00 94.75 85 LEU A CA 1
ATOM 685 C C . LEU A 1 85 ? 6.894 1.006 6.141 1.00 94.75 85 LEU A C 1
ATOM 687 O O . LEU A 1 85 ? 7.660 1.313 5.234 1.00 94.75 85 LEU A O 1
ATOM 691 N N . LEU A 1 86 ? 6.680 1.804 7.192 1.00 95.25 86 LEU A N 1
ATOM 692 C CA . LEU A 1 86 ? 7.339 3.102 7.351 1.00 95.25 86 LEU A CA 1
ATOM 693 C C . LEU A 1 86 ? 8.863 2.965 7.378 1.00 95.25 86 LEU A C 1
ATOM 695 O O . LEU A 1 86 ? 9.558 3.780 6.770 1.00 95.25 86 LEU A O 1
ATOM 699 N N . ILE A 1 87 ? 9.384 1.945 8.064 1.00 93.31 87 ILE A N 1
ATOM 700 C CA . ILE A 1 87 ? 10.818 1.645 8.075 1.00 93.31 87 ILE A CA 1
ATOM 701 C C . ILE A 1 87 ? 11.290 1.301 6.662 1.00 93.31 87 ILE A C 1
ATOM 703 O O . ILE A 1 87 ? 12.255 1.906 6.209 1.00 93.31 87 ILE A O 1
ATOM 707 N N . ILE A 1 88 ? 10.608 0.389 5.958 1.00 92.62 88 ILE A N 1
ATOM 708 C CA . ILE A 1 88 ? 10.964 0.004 4.581 1.00 92.62 88 ILE A CA 1
ATOM 709 C C . ILE A 1 88 ? 11.022 1.237 3.674 1.00 92.62 88 ILE A C 1
ATOM 711 O O . ILE A 1 88 ? 12.036 1.459 3.016 1.00 92.62 88 ILE A O 1
ATOM 715 N N . GLU A 1 89 ? 9.978 2.067 3.684 1.00 91.12 89 GLU A N 1
ATOM 716 C CA . GLU A 1 89 ? 9.913 3.260 2.839 1.00 91.12 89 GLU A CA 1
ATOM 717 C C . GLU A 1 89 ? 10.957 4.310 3.225 1.00 91.12 89 GLU A C 1
ATOM 719 O O . GLU A 1 89 ? 11.535 4.973 2.369 1.00 91.12 89 GLU A O 1
ATOM 724 N N . SER A 1 90 ? 11.283 4.438 4.509 1.00 91.31 90 SER A N 1
ATOM 725 C CA . SER A 1 90 ? 12.301 5.394 4.957 1.00 91.31 90 SER A CA 1
ATOM 726 C C . SER A 1 90 ? 13.734 4.926 4.680 1.00 91.31 90 SER A C 1
ATOM 728 O O . SER A 1 90 ? 14.666 5.725 4.782 1.00 91.31 90 SER A O 1
ATOM 730 N N . MET A 1 91 ? 13.946 3.651 4.344 1.00 89.81 91 MET A N 1
ATOM 731 C CA . MET A 1 91 ? 15.282 3.127 4.084 1.00 89.81 91 MET A CA 1
ATOM 732 C C . MET A 1 91 ? 15.809 3.570 2.707 1.00 89.81 91 MET A C 1
ATOM 734 O O . MET A 1 91 ? 15.069 3.586 1.714 1.00 89.81 91 MET A O 1
ATOM 738 N N . PRO A 1 92 ? 17.111 3.906 2.607 1.00 86.94 92 PRO A N 1
ATOM 739 C CA . PRO A 1 92 ? 17.756 4.063 1.315 1.00 86.94 92 PRO A CA 1
ATOM 740 C C . PRO A 1 92 ? 17.807 2.703 0.618 1.00 86.94 92 PRO A C 1
ATOM 742 O O . PRO A 1 92 ? 18.165 1.690 1.223 1.00 86.94 92 PRO A O 1
ATOM 745 N N . ILE A 1 93 ? 17.447 2.679 -0.660 1.00 82.00 93 ILE A N 1
ATOM 746 C CA . ILE A 1 93 ? 17.437 1.458 -1.463 1.00 82.00 93 ILE A CA 1
ATOM 747 C C . ILE A 1 93 ? 18.856 1.199 -1.961 1.00 82.00 93 ILE A C 1
ATOM 749 O O . ILE A 1 93 ? 19.418 1.992 -2.714 1.00 82.00 93 ILE A O 1
ATOM 753 N N . SER A 1 94 ? 19.440 0.088 -1.530 1.00 83.00 94 SER A N 1
ATOM 754 C CA . SER A 1 94 ? 20.755 -0.367 -1.964 1.00 83.00 94 SER A CA 1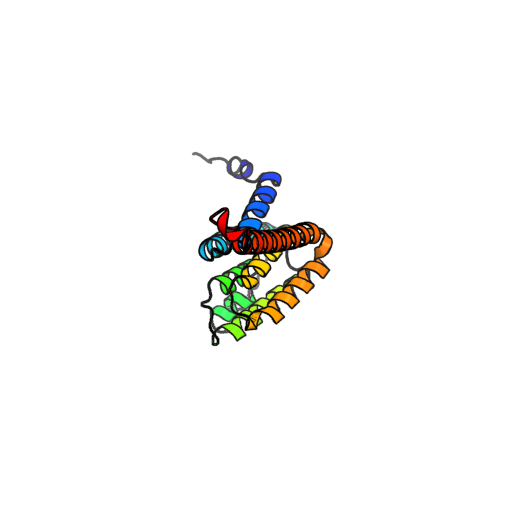
ATOM 755 C C . SER A 1 94 ? 20.863 -1.885 -1.824 1.00 83.00 94 SER A C 1
ATOM 757 O O . SER A 1 94 ? 20.094 -2.532 -1.110 1.00 83.00 94 SER A O 1
ATOM 759 N N . VAL A 1 95 ? 21.895 -2.464 -2.437 1.00 82.12 95 VAL A N 1
ATOM 760 C CA . VAL A 1 95 ? 22.249 -3.878 -2.234 1.00 82.12 95 VAL A CA 1
ATOM 761 C C . VAL A 1 95 ? 22.530 -4.180 -0.753 1.00 82.12 95 VAL A C 1
ATOM 763 O O . VAL A 1 95 ? 22.249 -5.277 -0.281 1.00 82.12 95 VAL A O 1
ATOM 766 N N . SER A 1 96 ? 23.050 -3.212 0.012 1.00 84.06 96 SER A N 1
ATOM 767 C CA . SER A 1 96 ? 23.326 -3.402 1.441 1.00 84.06 96 SER A CA 1
ATOM 768 C C . SER A 1 96 ? 22.064 -3.405 2.308 1.00 84.06 96 SER A C 1
ATOM 770 O O . SER A 1 96 ? 22.054 -4.055 3.354 1.00 84.06 96 SER A O 1
ATOM 772 N N . THR A 1 97 ? 20.994 -2.722 1.891 1.00 88.44 97 THR A N 1
ATOM 773 C CA . THR A 1 97 ? 19.721 -2.686 2.624 1.00 88.44 97 THR A CA 1
ATOM 774 C C . THR A 1 97 ? 18.716 -3.729 2.152 1.00 88.44 97 THR A C 1
ATOM 776 O O . THR A 1 97 ? 17.831 -4.088 2.930 1.00 88.44 97 THR A O 1
ATOM 779 N N . SER A 1 98 ? 18.868 -4.276 0.942 1.00 88.56 98 SER A N 1
ATOM 780 C CA . SER A 1 98 ? 17.925 -5.225 0.332 1.00 88.56 98 SER A CA 1
ATOM 781 C C . SER A 1 98 ? 17.589 -6.405 1.241 1.00 88.56 98 SER A C 1
ATOM 783 O O . SER A 1 98 ? 16.422 -6.640 1.538 1.00 88.56 98 SER A O 1
ATOM 785 N N . ARG A 1 99 ? 18.603 -7.081 1.797 1.00 90.38 99 ARG A N 1
ATOM 786 C CA . ARG A 1 99 ? 18.416 -8.213 2.716 1.00 90.38 99 ARG A CA 1
ATOM 787 C C . ARG A 1 99 ? 17.562 -7.836 3.926 1.00 90.38 99 ARG A C 1
ATOM 789 O O . ARG A 1 99 ?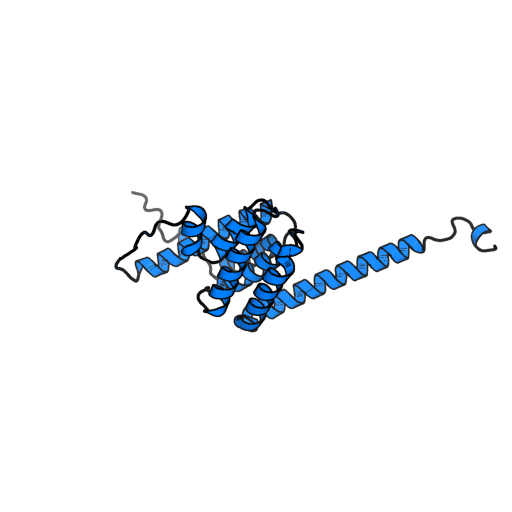 16.731 -8.626 4.368 1.00 90.38 99 ARG A O 1
ATOM 796 N N . LYS A 1 100 ? 17.771 -6.636 4.467 1.00 90.56 100 LYS A N 1
ATOM 797 C CA . LYS A 1 100 ? 17.034 -6.128 5.627 1.00 90.56 100 LYS A CA 1
ATOM 798 C C . LYS A 1 100 ? 15.592 -5.776 5.260 1.00 90.56 100 LYS A C 1
ATOM 800 O O . LYS A 1 100 ? 14.682 -6.137 6.002 1.00 90.56 100 LYS A O 1
ATOM 805 N N . ILE A 1 101 ? 15.375 -5.173 4.092 1.00 92.06 101 ILE A N 1
ATOM 806 C CA . ILE A 1 101 ? 14.032 -4.930 3.553 1.00 92.06 101 ILE A CA 1
ATOM 807 C C . ILE A 1 101 ? 13.290 -6.260 3.344 1.00 92.06 101 ILE A C 1
ATOM 809 O O . ILE A 1 101 ? 12.157 -6.393 3.801 1.00 92.06 101 ILE A O 1
ATOM 813 N N . SER A 1 102 ? 13.930 -7.290 2.781 1.00 92.44 102 SER A N 1
ATOM 814 C CA . SER A 1 102 ? 13.324 -8.622 2.614 1.00 92.44 102 SER A CA 1
ATOM 815 C C . SER A 1 102 ? 12.905 -9.260 3.944 1.00 92.44 102 SER A C 1
ATOM 817 O O . SER A 1 102 ? 11.848 -9.892 4.027 1.00 92.44 102 SER A O 1
ATOM 819 N N . ILE A 1 103 ? 13.694 -9.078 5.011 1.00 93.12 103 ILE A N 1
ATOM 820 C CA . ILE A 1 103 ? 13.324 -9.520 6.366 1.00 93.12 103 ILE A CA 1
ATOM 821 C C . ILE A 1 103 ? 12.068 -8.781 6.845 1.00 93.12 103 ILE A C 1
ATOM 823 O O . ILE A 1 103 ? 11.166 -9.405 7.406 1.00 93.12 103 ILE A O 1
ATOM 827 N N . PHE A 1 104 ? 11.980 -7.472 6.614 1.00 93.94 104 PHE A N 1
ATOM 828 C CA . PHE A 1 104 ? 10.804 -6.684 6.981 1.00 93.94 104 PHE A CA 1
ATOM 829 C C . PHE A 1 104 ? 9.554 -7.071 6.185 1.00 93.94 104 PHE A C 1
ATOM 831 O O . PHE A 1 104 ? 8.498 -7.256 6.790 1.00 93.94 104 PHE A O 1
ATOM 838 N N . ILE A 1 105 ? 9.673 -7.311 4.878 1.00 94.56 105 ILE A N 1
ATOM 839 C CA . ILE A 1 105 ? 8.575 -7.828 4.043 1.00 94.56 105 ILE A CA 1
ATOM 840 C C . ILE A 1 105 ? 8.084 -9.179 4.579 1.00 94.56 105 ILE A C 1
ATOM 842 O O . ILE A 1 105 ? 6.883 -9.377 4.761 1.00 94.56 105 ILE A O 1
ATOM 846 N N . SER A 1 106 ? 9.006 -10.079 4.932 1.00 94.81 106 SER A N 1
ATOM 847 C CA . SER A 1 106 ? 8.663 -11.388 5.504 1.00 94.81 106 SER A CA 1
ATOM 848 C C . SER A 1 106 ? 7.897 -11.265 6.829 1.00 94.81 106 SER A C 1
ATOM 850 O O . SER A 1 106 ? 6.991 -12.051 7.106 1.00 94.81 106 SER A O 1
ATOM 852 N N . ARG A 1 107 ? 8.221 -10.261 7.655 1.00 93.56 107 ARG A N 1
ATOM 853 C CA . ARG A 1 107 ? 7.482 -9.975 8.897 1.00 93.56 107 ARG A CA 1
ATOM 854 C C . ARG A 1 107 ? 6.075 -9.458 8.620 1.00 93.56 107 ARG A C 1
ATOM 856 O O . ARG A 1 107 ? 5.141 -9.920 9.269 1.00 93.56 107 ARG A O 1
ATOM 863 N N . ILE A 1 108 ? 5.909 -8.556 7.649 1.00 95.00 108 ILE A N 1
ATOM 864 C CA . ILE A 1 108 ? 4.579 -8.100 7.214 1.00 95.00 108 ILE A CA 1
ATOM 865 C C . ILE A 1 108 ? 3.749 -9.307 6.769 1.00 95.00 108 ILE A C 1
ATOM 867 O O . ILE A 1 108 ? 2.650 -9.518 7.278 1.00 95.00 108 ILE A O 1
ATOM 871 N N . GLN A 1 109 ? 4.304 -10.157 5.905 1.00 95.56 109 GLN A N 1
ATOM 872 C CA . GLN A 1 109 ? 3.643 -11.372 5.429 1.00 95.56 109 GLN A CA 1
ATOM 873 C C . GLN A 1 109 ? 3.228 -12.312 6.574 1.00 95.56 109 GLN A C 1
ATOM 875 O O . GLN A 1 109 ? 2.131 -12.880 6.548 1.00 95.56 109 GLN A O 1
ATOM 880 N N . MET A 1 110 ? 4.082 -12.479 7.588 1.00 95.06 110 MET A N 1
ATOM 881 C CA . MET A 1 110 ? 3.782 -13.298 8.765 1.00 95.06 110 MET A CA 1
ATOM 882 C C . MET A 1 110 ? 2.600 -12.732 9.561 1.00 95.06 110 MET A C 1
ATOM 884 O O . MET A 1 110 ? 1.664 -13.473 9.854 1.00 95.06 110 MET A O 1
ATOM 888 N N . SER A 1 111 ? 2.593 -11.425 9.831 1.00 93.44 111 SER A N 1
ATOM 889 C CA . SER A 1 111 ? 1.496 -10.740 10.531 1.00 93.44 111 SER A CA 1
ATOM 890 C C . SER A 1 111 ? 0.175 -10.790 9.757 1.00 93.44 111 SER A C 1
ATOM 892 O O . SER A 1 111 ? -0.890 -10.994 10.340 1.00 93.44 111 SER A O 1
ATOM 894 N N . LEU A 1 112 ? 0.236 -10.665 8.428 1.00 94.56 112 LEU A N 1
ATOM 895 C CA . LEU A 1 112 ? -0.926 -10.830 7.552 1.00 94.56 112 LEU A CA 1
ATOM 896 C C . LEU A 1 112 ? -1.465 -12.264 7.577 1.00 94.56 112 LEU A C 1
ATOM 898 O O . LEU A 1 112 ? -2.673 -12.475 7.472 1.00 94.56 112 LEU A O 1
ATOM 902 N N . SER A 1 113 ? -0.581 -13.251 7.737 1.00 93.81 113 SER A N 1
ATOM 903 C CA . SER A 1 113 ? -0.949 -14.667 7.804 1.00 93.81 113 SER A CA 1
ATOM 904 C C . SER A 1 113 ? -1.589 -15.057 9.136 1.00 93.81 113 SER A C 1
ATOM 906 O O . SER A 1 113 ? -2.451 -15.938 9.144 1.00 93.81 113 SER A O 1
ATOM 908 N N . SER A 1 114 ? -1.187 -14.418 10.239 1.00 89.44 114 SER A N 1
ATOM 909 C CA . SER A 1 114 ? -1.666 -14.702 11.598 1.00 89.44 114 SER A CA 1
ATOM 910 C C . SER A 1 114 ? -2.946 -13.954 11.991 1.00 89.44 114 SER A C 1
ATOM 912 O O . SER A 1 114 ? -3.412 -14.136 13.112 1.00 89.44 114 SER A O 1
ATOM 914 N N . LYS A 1 115 ? -3.527 -13.135 11.097 1.00 77.69 115 LYS A N 1
ATOM 915 C CA . LYS A 1 115 ? -4.670 -12.239 11.384 1.00 77.69 115 LYS A CA 1
ATOM 916 C C . LYS A 1 115 ? -4.425 -11.288 12.569 1.00 77.69 115 LYS A C 1
ATOM 918 O O . LYS A 1 115 ? -5.353 -10.891 13.258 1.00 77.69 115 LYS A O 1
ATOM 923 N N . MET A 1 116 ? -3.168 -10.914 12.809 1.00 84.50 116 MET A N 1
ATOM 924 C CA . MET A 1 116 ? -2.792 -9.989 13.891 1.00 84.50 116 MET A CA 1
ATOM 925 C C . MET A 1 116 ? -2.960 -8.512 13.518 1.00 84.50 116 MET A C 1
ATOM 927 O O . MET A 1 116 ? -2.582 -7.627 14.282 1.00 84.50 116 MET A O 1
ATOM 931 N N . VAL A 1 117 ? -3.462 -8.240 12.319 1.00 89.75 117 VAL A N 1
ATOM 932 C CA . VAL A 1 117 ? -3.639 -6.895 11.786 1.00 89.75 117 VAL A CA 1
ATOM 933 C C . VAL A 1 117 ? -5.126 -6.593 11.788 1.00 89.75 117 VAL A C 1
ATOM 935 O O . VAL A 1 117 ? -5.897 -7.395 11.274 1.00 89.75 117 VAL A O 1
ATOM 938 N N . HIS A 1 118 ? -5.505 -5.457 12.370 1.00 90.44 118 HIS A N 1
ATOM 939 C CA . HIS A 1 118 ? -6.889 -4.996 12.366 1.00 90.44 118 HIS A CA 1
ATOM 940 C C . HIS A 1 118 ? -7.351 -4.682 10.936 1.00 90.44 118 HIS A C 1
ATOM 942 O O . HIS A 1 118 ? -6.580 -4.118 10.150 1.00 90.44 118 HIS A O 1
ATOM 948 N N . ASP A 1 119 ? -8.595 -5.043 10.617 1.00 91.81 119 ASP A N 1
ATOM 949 C CA . ASP A 1 119 ? -9.138 -5.035 9.254 1.00 91.81 119 ASP A CA 1
ATOM 950 C C . ASP A 1 119 ? -9.068 -3.649 8.596 1.00 91.81 119 ASP A C 1
ATOM 952 O O . ASP A 1 119 ? -8.737 -3.553 7.415 1.00 91.81 119 ASP A O 1
ATOM 956 N N . ASP A 1 120 ? -9.240 -2.572 9.367 1.00 90.75 120 ASP A N 1
ATOM 957 C CA . ASP A 1 120 ? -9.150 -1.193 8.861 1.00 90.75 120 ASP A CA 1
ATOM 958 C C . ASP A 1 120 ? -7.786 -0.858 8.236 1.00 90.75 120 ASP A C 1
ATOM 960 O O . ASP A 1 120 ? -7.692 -0.043 7.319 1.00 90.75 120 ASP A O 1
ATOM 964 N N . TYR A 1 121 ? -6.709 -1.510 8.683 1.00 93.50 121 TYR A N 1
ATOM 965 C CA . TYR A 1 121 ? -5.370 -1.286 8.135 1.00 93.50 121 TYR A CA 1
ATOM 966 C C . TYR A 1 121 ? -5.065 -2.172 6.928 1.00 93.50 121 TYR A C 1
ATOM 968 O O . TYR A 1 121 ? -4.095 -1.912 6.219 1.00 93.50 121 TYR A O 1
ATOM 976 N N . ILE A 1 122 ? -5.877 -3.191 6.641 1.00 95.12 122 ILE A N 1
ATOM 977 C CA . ILE A 1 122 ? -5.635 -4.115 5.529 1.00 95.12 122 ILE A CA 1
ATOM 978 C C . ILE A 1 122 ? -5.673 -3.399 4.164 1.00 95.12 122 ILE A C 1
ATOM 980 O O . ILE A 1 122 ? -4.727 -3.591 3.391 1.00 95.12 122 ILE A O 1
ATOM 984 N N . PRO A 1 123 ? -6.664 -2.543 3.838 1.00 94.94 123 PRO A N 1
ATOM 985 C CA . PRO A 1 123 ? -6.647 -1.822 2.568 1.00 94.94 123 PRO A CA 1
ATOM 986 C C . PRO A 1 123 ? -5.453 -0.863 2.408 1.00 94.94 123 PRO A C 1
ATOM 988 O O . PRO A 1 123 ? -4.771 -0.949 1.386 1.00 94.94 123 PRO A O 1
ATOM 991 N N . PRO A 1 124 ? -5.084 -0.025 3.399 1.00 95.19 124 PRO A N 1
ATOM 992 C CA . PRO A 1 124 ? -3.838 0.737 3.325 1.00 95.19 124 PRO A CA 1
ATOM 993 C C . PRO A 1 124 ? -2.593 -0.139 3.105 1.00 95.19 124 PRO A C 1
ATOM 995 O O . PRO A 1 124 ? -1.723 0.225 2.315 1.00 95.19 124 PRO A O 1
ATOM 998 N N . LEU A 1 125 ? -2.504 -1.319 3.734 1.00 96.19 125 LEU A N 1
ATOM 999 C CA . LEU A 1 125 ? -1.374 -2.237 3.532 1.00 96.19 125 LEU A CA 1
ATOM 1000 C C . LEU A 1 125 ? -1.292 -2.776 2.102 1.00 96.19 125 LEU A C 1
ATOM 1002 O O . LEU A 1 125 ? -0.181 -2.910 1.590 1.00 96.19 125 LEU A O 1
ATOM 1006 N N . LEU A 1 126 ? -2.425 -3.049 1.443 1.00 96.88 126 LEU A N 1
ATOM 1007 C CA . LEU A 1 126 ? -2.447 -3.399 0.015 1.00 96.88 126 LEU A CA 1
ATOM 1008 C C . LEU A 1 126 ? -1.710 -2.338 -0.793 1.00 96.88 126 LEU A C 1
ATOM 1010 O O . LEU A 1 126 ? -0.781 -2.639 -1.543 1.00 96.88 126 LEU A O 1
ATOM 1014 N N . HIS A 1 127 ? -2.120 -1.091 -0.603 1.00 95.56 127 HIS A N 1
ATOM 1015 C CA . HIS A 1 127 ? -1.589 0.031 -1.348 1.00 95.56 127 HIS A CA 1
ATOM 1016 C C . HIS A 1 127 ? -0.137 0.355 -0.989 1.00 95.56 127 HIS A C 1
ATOM 1018 O O . HIS A 1 127 ? 0.625 0.727 -1.878 1.00 95.56 127 HIS A O 1
ATOM 1024 N N . GLY A 1 128 ? 0.269 0.152 0.267 1.00 95.12 128 GLY A N 1
ATOM 1025 C CA . GLY A 1 128 ? 1.660 0.285 0.702 1.00 95.12 128 GLY A CA 1
ATOM 1026 C C . GLY A 1 128 ? 2.580 -0.780 0.104 1.00 95.12 128 GLY A C 1
ATOM 1027 O O . GLY A 1 128 ? 3.666 -0.457 -0.363 1.00 95.12 128 GLY A O 1
ATOM 1028 N N . ILE A 1 129 ? 2.142 -2.041 0.035 1.00 95.12 129 ILE A N 1
ATOM 1029 C CA . ILE A 1 129 ? 2.914 -3.121 -0.608 1.00 95.12 129 ILE A CA 1
ATOM 1030 C C . ILE A 1 129 ? 3.045 -2.874 -2.116 1.00 95.12 129 ILE A C 1
ATOM 1032 O O . ILE A 1 129 ? 4.107 -3.098 -2.692 1.00 95.12 129 ILE A O 1
ATOM 1036 N N . ILE A 1 130 ? 1.991 -2.366 -2.755 1.00 92.88 130 ILE A N 1
ATOM 1037 C CA . ILE A 1 130 ? 2.053 -1.895 -4.143 1.00 92.88 130 ILE A CA 1
ATOM 1038 C C . ILE A 1 130 ? 3.042 -0.724 -4.279 1.00 92.88 130 ILE A C 1
ATOM 1040 O O . ILE A 1 130 ? 3.824 -0.701 -5.227 1.00 92.88 130 ILE A O 1
ATOM 1044 N N . GLY A 1 131 ? 3.054 0.208 -3.320 1.00 91.06 131 GLY A N 1
ATOM 1045 C CA . GLY A 1 131 ? 4.030 1.298 -3.217 1.00 91.06 131 GLY A CA 1
ATOM 1046 C C . GLY A 1 131 ? 5.479 0.810 -3.289 1.00 91.06 131 GLY A C 1
ATOM 1047 O O . GLY A 1 131 ? 6.266 1.329 -4.083 1.00 91.06 131 GLY A O 1
ATOM 1048 N N . ILE A 1 132 ? 5.797 -0.272 -2.569 1.00 90.00 132 ILE A N 1
ATOM 1049 C CA . ILE A 1 132 ? 7.124 -0.909 -2.597 1.00 90.00 132 ILE A CA 1
ATOM 1050 C C . ILE A 1 132 ? 7.489 -1.389 -4.011 1.00 90.00 132 ILE A C 1
ATOM 1052 O O . ILE A 1 132 ? 8.648 -1.290 -4.408 1.00 90.00 132 ILE A O 1
ATOM 1056 N N . LEU A 1 133 ? 6.532 -1.883 -4.802 1.00 89.00 133 LEU A N 1
ATOM 1057 C CA . LEU A 1 133 ? 6.807 -2.334 -6.174 1.00 89.00 133 LEU A CA 1
ATOM 1058 C C . LEU A 1 133 ? 7.198 -1.177 -7.108 1.00 89.00 133 LEU A C 1
ATOM 1060 O O . LEU A 1 133 ? 7.977 -1.395 -8.038 1.00 89.00 133 LEU A O 1
ATOM 1064 N N . TYR A 1 134 ? 6.712 0.046 -6.857 1.00 83.31 134 TYR A N 1
ATOM 1065 C CA . TYR A 1 134 ? 7.131 1.237 -7.611 1.00 83.31 134 TYR A CA 1
ATOM 1066 C C . TYR A 1 134 ? 8.552 1.690 -7.284 1.00 83.31 134 TYR A C 1
ATOM 1068 O O . TYR A 1 134 ? 9.205 2.313 -8.122 1.00 83.31 134 TYR A O 1
ATOM 1076 N N . ASN A 1 135 ? 9.052 1.367 -6.093 1.00 72.75 135 ASN A N 1
ATOM 1077 C CA . ASN A 1 135 ? 10.427 1.614 -5.689 1.00 72.75 135 ASN A CA 1
ATOM 1078 C C . ASN A 1 135 ? 11.356 0.603 -6.395 1.00 72.75 135 ASN A C 1
ATOM 1080 O O . ASN A 1 135 ? 11.802 -0.355 -5.779 1.00 72.75 135 ASN A O 1
ATOM 1084 N N . ILE A 1 136 ? 11.590 0.836 -7.697 1.00 65.06 136 ILE A N 1
ATOM 1085 C CA . ILE A 1 136 ? 12.373 0.193 -8.790 1.00 65.06 136 ILE A CA 1
ATOM 1086 C C . ILE A 1 136 ? 13.471 -0.871 -8.523 1.00 65.06 136 ILE A C 1
ATOM 1088 O O . ILE A 1 136 ? 14.085 -1.356 -9.474 1.00 65.06 136 ILE A O 1
ATOM 1092 N N . PHE A 1 137 ? 13.760 -1.282 -7.294 1.00 74.56 137 PHE A N 1
ATOM 1093 C CA . PHE A 1 137 ? 14.730 -2.326 -6.994 1.00 74.56 137 PHE A CA 1
ATOM 1094 C C . PHE A 1 137 ? 14.123 -3.713 -7.210 1.00 74.56 137 PHE A C 1
ATOM 1096 O O . PHE A 1 137 ? 13.547 -4.325 -6.309 1.00 74.56 137 PHE A O 1
ATOM 1103 N N . SER A 1 138 ? 14.259 -4.187 -8.449 1.00 81.19 138 SER A N 1
ATOM 1104 C CA . SER A 1 138 ? 13.697 -5.456 -8.928 1.00 81.19 138 SER A CA 1
ATOM 1105 C C . SER A 1 138 ? 14.039 -6.675 -8.060 1.00 81.19 138 SER A C 1
ATOM 1107 O O . SER A 1 138 ? 13.221 -7.586 -7.964 1.00 81.19 138 SER A O 1
ATOM 1109 N N . ASP A 1 139 ? 15.167 -6.669 -7.343 1.00 85.38 139 ASP A N 1
ATOM 1110 C CA . ASP A 1 139 ? 15.554 -7.760 -6.435 1.00 85.38 139 ASP A CA 1
ATOM 1111 C C . ASP A 1 139 ? 14.551 -7.994 -5.292 1.00 85.38 139 ASP A C 1
ATOM 1113 O O . ASP A 1 139 ? 14.526 -9.082 -4.720 1.00 85.38 139 ASP A O 1
ATOM 1117 N N . LEU A 1 140 ? 13.734 -6.992 -4.939 1.00 88.12 140 LEU A N 1
ATOM 1118 C CA . LEU A 1 140 ? 12.692 -7.114 -3.912 1.00 88.12 140 LEU A CA 1
ATOM 1119 C C . LEU A 1 140 ? 11.345 -7.563 -4.477 1.00 88.12 140 LEU A C 1
ATOM 1121 O O . LEU A 1 140 ? 10.446 -7.901 -3.707 1.00 88.12 140 LEU A O 1
ATOM 1125 N N . TRP A 1 141 ? 11.167 -7.556 -5.800 1.00 91.75 141 TRP A N 1
ATOM 1126 C CA . TRP A 1 141 ? 9.888 -7.897 -6.418 1.00 91.75 141 TRP A CA 1
ATOM 1127 C C . TRP A 1 141 ? 9.398 -9.294 -6.046 1.00 91.75 141 TRP A C 1
ATOM 1129 O O . TRP A 1 141 ? 8.227 -9.388 -5.688 1.00 91.75 141 TRP A O 1
ATOM 1139 N N . PRO A 1 142 ? 10.222 -10.363 -6.064 1.00 92.75 142 PRO A N 1
ATOM 1140 C CA . PRO A 1 142 ? 9.738 -11.696 -5.717 1.00 92.75 142 PRO A CA 1
ATOM 1141 C C . PRO A 1 142 ? 9.113 -11.741 -4.319 1.00 92.75 142 PRO A C 1
ATOM 1143 O O . PRO A 1 142 ? 7.966 -12.151 -4.165 1.00 92.75 142 PRO A O 1
ATOM 1146 N N . GLN A 1 143 ? 9.815 -11.223 -3.307 1.00 93.31 143 GLN A N 1
ATOM 1147 C CA . GLN A 1 143 ? 9.333 -11.238 -1.925 1.00 93.31 143 GLN A CA 1
ATOM 1148 C C . GLN A 1 143 ? 8.131 -10.308 -1.731 1.00 93.31 143 GLN A C 1
ATOM 1150 O O . GLN A 1 143 ? 7.198 -10.646 -1.002 1.00 93.31 143 GLN A O 1
ATOM 1155 N N . THR A 1 144 ? 8.125 -9.141 -2.378 1.00 94.75 144 THR A N 1
ATOM 1156 C CA . THR A 1 144 ? 6.995 -8.205 -2.308 1.00 94.75 144 THR A CA 1
ATOM 1157 C C . THR A 1 144 ? 5.748 -8.791 -2.975 1.00 94.75 144 THR A C 1
ATOM 1159 O O . THR A 1 144 ? 4.654 -8.675 -2.425 1.00 94.75 144 THR A O 1
ATOM 1162 N N . LEU A 1 145 ? 5.896 -9.472 -4.115 1.00 95.56 145 LEU A N 1
ATOM 1163 C CA . LEU A 1 145 ? 4.799 -10.145 -4.815 1.00 95.56 145 LEU A CA 1
ATOM 1164 C C . LEU A 1 145 ? 4.266 -11.345 -4.026 1.00 95.56 145 LEU A C 1
ATOM 1166 O O . LEU A 1 145 ? 3.050 -11.515 -3.946 1.00 95.56 145 LEU A O 1
ATOM 1170 N N . ASP A 1 146 ? 5.134 -12.129 -3.386 1.00 96.62 146 ASP A N 1
ATOM 1171 C CA . ASP A 1 146 ? 4.716 -13.212 -2.489 1.00 96.62 146 ASP A CA 1
ATOM 1172 C C . ASP A 1 146 ? 3.914 -12.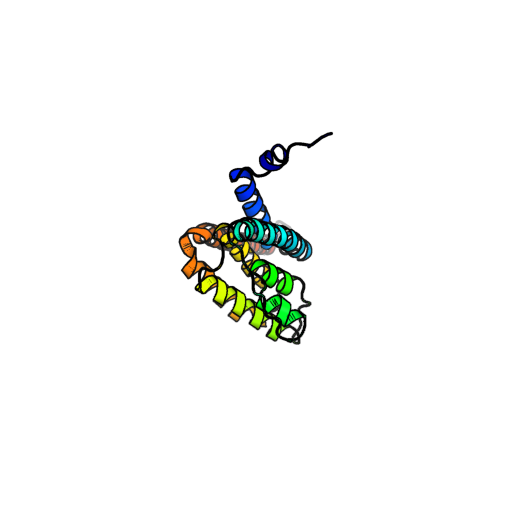670 -1.296 1.00 96.62 146 ASP A C 1
ATOM 1174 O O . ASP A 1 146 ? 2.849 -13.195 -0.951 1.00 96.62 146 ASP A O 1
ATOM 1178 N N . CYS A 1 147 ? 4.378 -11.571 -0.696 1.00 96.88 147 CYS A N 1
ATOM 1179 C CA . CYS A 1 147 ? 3.665 -10.882 0.376 1.00 96.88 147 CYS A CA 1
ATOM 1180 C C . CYS A 1 147 ? 2.291 -10.372 -0.095 1.00 96.88 147 CYS A C 1
ATOM 1182 O O . CYS A 1 147 ? 1.276 -10.612 0.566 1.00 96.88 147 CYS A O 1
ATOM 1184 N N . LEU A 1 148 ? 2.234 -9.750 -1.276 1.00 96.69 148 LEU A N 1
ATOM 1185 C CA . LEU A 1 148 ? 0.996 -9.284 -1.901 1.00 96.69 148 LEU A CA 1
ATOM 1186 C C . LEU A 1 148 ? 0.019 -10.441 -2.166 1.00 96.69 148 LEU A C 1
ATOM 1188 O O . LEU A 1 148 ? -1.172 -10.334 -1.870 1.00 96.69 148 LEU A O 1
ATOM 1192 N N . ALA A 1 149 ? 0.510 -11.578 -2.662 1.00 97.38 149 ALA A N 1
ATOM 1193 C CA . ALA A 1 149 ? -0.303 -12.767 -2.894 1.00 97.38 149 ALA A CA 1
ATOM 1194 C C . ALA A 1 149 ? -0.893 -13.320 -1.586 1.00 97.38 149 ALA A C 1
ATOM 1196 O O . ALA A 1 149 ? -2.061 -13.718 -1.542 1.00 97.38 149 ALA A O 1
ATOM 1197 N N . VAL A 1 150 ? -0.116 -13.319 -0.497 1.00 97.25 150 VAL A N 1
ATOM 1198 C CA . VAL A 1 150 ? -0.607 -13.701 0.835 1.00 97.25 150 VAL A CA 1
ATOM 1199 C C . VAL A 1 150 ? -1.691 -12.746 1.321 1.00 97.25 150 VAL A C 1
ATOM 1201 O O . VAL A 1 150 ? -2.728 -13.232 1.780 1.00 97.25 150 VAL A O 1
ATOM 1204 N N . LEU A 1 151 ? -1.489 -11.432 1.188 1.00 97.62 151 LEU A N 1
ATOM 1205 C CA . LEU A 1 151 ? -2.480 -10.421 1.555 1.00 97.62 151 LEU A CA 1
ATOM 1206 C C . LEU A 1 151 ? -3.813 -10.679 0.845 1.00 97.62 151 LEU A C 1
ATOM 1208 O O . LEU A 1 151 ? -4.835 -10.871 1.501 1.00 97.62 151 LEU A O 1
ATOM 1212 N N . ILE A 1 152 ? -3.787 -10.756 -0.488 1.00 97.19 152 ILE A N 1
ATOM 1213 C CA . ILE A 1 152 ? -4.986 -10.930 -1.316 1.00 97.19 152 ILE A CA 1
ATOM 1214 C C . ILE A 1 152 ? -5.694 -12.242 -0.983 1.00 97.19 152 ILE A C 1
ATOM 1216 O O . ILE A 1 152 ? -6.918 -12.286 -0.890 1.00 97.19 152 ILE A O 1
ATOM 1220 N N . ARG A 1 153 ? -4.943 -13.326 -0.771 1.00 96.69 153 ARG A N 1
ATOM 1221 C CA . ARG A 1 153 ? -5.519 -14.638 -0.458 1.00 96.69 153 ARG A CA 1
ATOM 1222 C C . ARG A 1 153 ? -6.173 -14.681 0.921 1.00 96.69 153 ARG A C 1
ATOM 1224 O O . ARG A 1 153 ? -7.195 -15.342 1.078 1.00 96.69 153 ARG A O 1
ATOM 1231 N N . LYS A 1 154 ? -5.566 -14.052 1.931 1.00 96.25 154 LYS A N 1
ATOM 1232 C CA . LYS A 1 154 ? -6.036 -14.108 3.326 1.00 96.25 154 LYS A CA 1
ATOM 1233 C C . LYS A 1 154 ? -7.120 -13.082 3.638 1.00 96.25 154 LYS A C 1
ATOM 1235 O O . LYS A 1 154 ? -7.966 -13.371 4.475 1.00 96.25 154 LYS A O 1
ATOM 1240 N N . HIS A 1 155 ? -7.105 -11.949 2.943 1.00 95.62 155 HIS A N 1
ATOM 1241 C CA . HIS A 1 155 ? -7.961 -10.790 3.207 1.00 95.62 155 HIS A CA 1
ATOM 1242 C C . HIS A 1 155 ? -8.784 -10.385 1.981 1.00 95.62 155 HIS A C 1
ATOM 1244 O O . HIS A 1 155 ? -9.101 -9.215 1.784 1.00 95.62 155 HIS A O 1
ATOM 1250 N N . LYS A 1 156 ? -9.116 -11.364 1.130 1.00 96.00 156 LYS A N 1
ATOM 1251 C CA . LYS A 1 156 ? -9.770 -11.171 -0.172 1.00 96.00 156 LYS A CA 1
ATOM 1252 C C . LYS A 1 156 ? -10.974 -10.232 -0.107 1.00 96.00 156 LYS A C 1
ATOM 1254 O O . LYS A 1 156 ? -11.098 -9.357 -0.955 1.00 96.00 156 LYS A O 1
ATOM 1259 N N . GLU A 1 157 ? -11.845 -10.420 0.877 1.00 96.19 157 GLU A N 1
ATOM 1260 C CA . GLU A 1 157 ? -13.094 -9.660 1.023 1.00 96.19 157 GLU A CA 1
ATOM 1261 C C . GLU A 1 157 ? -12.851 -8.157 1.207 1.00 96.19 157 GLU A C 1
ATOM 1263 O O . GLU A 1 157 ? -13.640 -7.350 0.728 1.00 96.19 157 GLU A O 1
ATOM 1268 N N . LEU A 1 158 ? -11.718 -7.787 1.808 1.00 94.81 158 LEU A N 1
ATOM 1269 C CA . LEU A 1 158 ? -11.352 -6.399 2.075 1.00 94.81 158 LEU A CA 1
ATOM 1270 C C . LEU A 1 158 ? -10.629 -5.741 0.891 1.00 94.81 158 LEU A C 1
ATOM 1272 O O . LEU A 1 158 ? -10.778 -4.543 0.662 1.00 94.81 158 LEU A O 1
ATOM 1276 N N . VAL A 1 159 ? -9.834 -6.508 0.130 1.00 95.69 159 VAL A N 1
ATOM 1277 C CA . VAL A 1 159 ? -8.875 -5.934 -0.839 1.00 95.69 159 VAL A CA 1
ATOM 1278 C C . VAL A 1 159 ? -9.153 -6.260 -2.302 1.00 95.69 159 VAL A C 1
ATOM 1280 O O . VAL A 1 159 ? -8.596 -5.602 -3.179 1.00 95.69 159 VAL A O 1
ATOM 1283 N N . TRP A 1 160 ? -9.992 -7.254 -2.612 1.00 96.75 160 TRP A N 1
ATOM 1284 C CA . TRP A 1 160 ? -10.133 -7.754 -3.985 1.00 96.75 160 TRP A CA 1
ATOM 1285 C C . TRP A 1 160 ? -10.598 -6.681 -4.971 1.00 96.75 160 TRP A C 1
ATOM 1287 O O . TRP A 1 160 ? -10.002 -6.532 -6.035 1.00 96.75 160 TRP A O 1
ATOM 1297 N N . GLY A 1 161 ? -11.621 -5.901 -4.609 1.00 94.69 161 GLY A N 1
ATOM 1298 C CA . GLY A 1 161 ? -12.129 -4.830 -5.471 1.00 94.69 161 GLY A CA 1
ATOM 1299 C C . GLY A 1 161 ? -11.070 -3.766 -5.770 1.00 94.69 161 GLY A C 1
ATOM 1300 O O . GLY A 1 161 ? -10.880 -3.390 -6.925 1.00 94.69 161 GLY A O 1
ATOM 1301 N N . GLN A 1 162 ? -10.326 -3.347 -4.744 1.00 92.75 162 GLN A N 1
ATOM 1302 C CA . GLN A 1 162 ? -9.253 -2.355 -4.873 1.00 92.75 162 GLN A CA 1
ATOM 1303 C C . GLN A 1 162 ? -8.093 -2.889 -5.718 1.00 92.75 162 GLN A C 1
ATOM 1305 O O . GLN A 1 162 ? -7.600 -2.194 -6.605 1.00 92.75 162 GLN A O 1
ATOM 1310 N N . PHE A 1 163 ? -7.708 -4.151 -5.517 1.00 94.62 163 PHE A N 1
ATOM 1311 C CA . PHE A 1 163 ? -6.672 -4.802 -6.313 1.00 94.62 163 PHE A CA 1
ATOM 1312 C C . PHE A 1 163 ? -7.064 -4.921 -7.793 1.00 94.62 163 PHE A C 1
ATOM 1314 O O . PHE A 1 163 ? -6.274 -4.580 -8.673 1.00 94.62 163 PHE A O 1
ATOM 1321 N N . VAL A 1 164 ? -8.293 -5.352 -8.095 1.00 94.81 164 VAL A N 1
ATOM 1322 C CA . VAL A 1 164 ? -8.785 -5.437 -9.480 1.00 94.81 164 VAL A CA 1
ATOM 1323 C C . VAL A 1 164 ? -8.822 -4.054 -10.132 1.00 94.81 164 VAL A C 1
ATOM 1325 O O . VAL A 1 164 ? -8.366 -3.907 -11.266 1.00 94.81 164 VAL A O 1
ATOM 1328 N N . LEU A 1 165 ? -9.300 -3.032 -9.416 1.00 92.25 165 LEU A N 1
ATOM 1329 C CA . LEU A 1 165 ? -9.318 -1.653 -9.907 1.00 92.25 165 LEU A CA 1
ATOM 1330 C C . LEU A 1 165 ? -7.903 -1.130 -10.192 1.00 92.25 165 LEU A C 1
ATOM 1332 O O . LEU A 1 165 ? -7.673 -0.491 -11.224 1.00 92.25 165 LEU A O 1
ATOM 1336 N N . PHE A 1 166 ? -6.946 -1.436 -9.314 1.00 89.19 166 PHE A N 1
ATOM 1337 C CA . PHE A 1 166 ? -5.539 -1.115 -9.517 1.00 89.19 166 PHE A CA 1
ATOM 1338 C C . PHE A 1 166 ? -5.015 -1.731 -10.821 1.00 89.19 166 PHE A C 1
ATOM 1340 O O . PHE A 1 166 ? -4.477 -1.008 -11.662 1.00 89.19 166 PHE A O 1
ATOM 1347 N N . ILE A 1 167 ? -5.221 -3.033 -11.037 1.00 91.06 167 ILE A N 1
ATOM 1348 C CA . ILE A 1 167 ? -4.774 -3.719 -12.259 1.00 91.06 167 ILE A CA 1
ATOM 1349 C C . ILE A 1 167 ? -5.454 -3.138 -13.503 1.00 91.06 167 ILE A C 1
ATOM 1351 O O . ILE A 1 167 ? -4.767 -2.815 -14.474 1.00 91.06 167 ILE A O 1
ATOM 1355 N N . ALA A 1 168 ? -6.774 -2.940 -13.468 1.00 91.31 168 ALA A N 1
ATOM 1356 C CA . ALA A 1 168 ? -7.537 -2.396 -14.591 1.00 91.31 168 ALA A CA 1
ATOM 1357 C C . ALA A 1 168 ? -7.041 -0.998 -14.997 1.00 91.31 168 ALA A C 1
ATOM 1359 O O . ALA A 1 168 ? -6.852 -0.716 -16.183 1.00 91.31 168 ALA A O 1
ATOM 1360 N N . THR A 1 169 ? -6.751 -0.139 -14.016 1.00 87.56 169 THR A N 1
ATOM 1361 C CA . THR A 1 169 ? -6.216 1.210 -14.248 1.00 87.56 169 THR A CA 1
ATOM 1362 C C . THR A 1 169 ? -4.851 1.161 -14.937 1.00 87.56 169 THR A C 1
ATOM 1364 O O . THR A 1 169 ? -4.604 1.905 -15.887 1.00 87.56 169 THR A O 1
ATOM 1367 N N . HIS A 1 170 ? -3.962 0.268 -14.500 1.00 83.81 170 HIS A N 1
ATOM 1368 C CA . HIS A 1 170 ? -2.621 0.137 -15.075 1.00 83.81 170 HIS A CA 1
ATOM 1369 C C . HIS A 1 170 ? -2.629 -0.482 -16.472 1.00 83.81 170 HIS A C 1
ATOM 1371 O O . HIS A 1 170 ? -1.902 -0.017 -17.350 1.00 83.81 170 HIS A O 1
ATOM 1377 N N . GLN A 1 171 ? -3.491 -1.470 -16.713 1.00 86.44 171 GLN A N 1
ATOM 1378 C CA . GLN A 1 171 ? -3.694 -2.033 -18.048 1.00 86.44 171 GLN A CA 1
ATOM 1379 C C . GLN A 1 171 ? -4.240 -0.983 -19.018 1.00 86.44 171 GLN A C 1
ATOM 1381 O O . GLN A 1 171 ? -3.751 -0.872 -20.140 1.00 86.44 171 GLN A O 1
ATOM 1386 N N . SER A 1 172 ? -5.191 -0.162 -18.566 1.00 86.06 172 SER A N 1
ATOM 1387 C CA . SER A 1 172 ? -5.778 0.908 -19.377 1.00 86.06 172 SER A CA 1
ATOM 1388 C C . SER A 1 172 ? -4.739 1.966 -19.750 1.00 86.06 172 SER A C 1
ATOM 1390 O O . SER A 1 172 ? -4.604 2.300 -20.923 1.00 86.06 172 SER A O 1
ATOM 1392 N N . LYS A 1 173 ? -3.927 2.428 -18.786 1.00 81.38 173 LYS A N 1
ATOM 1393 C CA . LYS A 1 173 ? -2.806 3.349 -19.050 1.00 81.38 173 LYS A CA 1
ATOM 1394 C C . LYS A 1 173 ? -1.821 2.772 -20.071 1.00 81.38 173 LYS A C 1
ATOM 1396 O O . LYS A 1 173 ? -1.436 3.470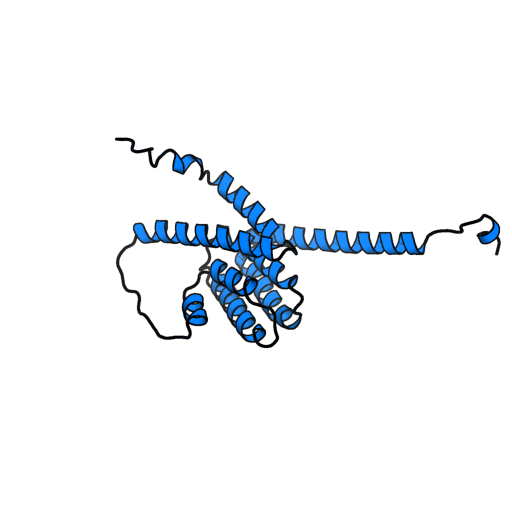 -21.004 1.00 81.38 173 LYS A O 1
ATOM 1401 N N . GLY A 1 174 ? -1.452 1.496 -19.930 1.00 74.25 174 GLY A N 1
ATOM 1402 C CA . GLY A 1 174 ? -0.549 0.824 -20.867 1.00 74.25 174 GLY A CA 1
ATOM 1403 C C . GLY A 1 174 ? -1.117 0.697 -22.286 1.00 74.25 174 GLY A C 1
ATOM 1404 O O . GLY A 1 174 ? -0.368 0.791 -23.256 1.00 74.25 174 GLY A O 1
ATOM 1405 N N . LEU A 1 175 ? -2.434 0.517 -22.429 1.00 70.75 175 LEU A N 1
ATOM 1406 C CA . LEU A 1 175 ? -3.105 0.512 -23.733 1.00 70.75 175 LEU A CA 1
ATOM 1407 C C . LEU A 1 175 ? -3.152 1.910 -24.360 1.00 70.75 175 LEU A C 1
ATOM 1409 O O . LEU A 1 175 ? -2.900 2.040 -25.556 1.00 70.75 175 LEU A O 1
ATOM 1413 N N . THR A 1 176 ? -3.417 2.954 -23.570 1.00 71.38 176 THR A N 1
ATOM 1414 C CA . THR A 1 176 ? -3.436 4.339 -24.063 1.00 71.38 176 THR A CA 1
ATOM 1415 C C . THR A 1 176 ? -2.064 4.780 -24.567 1.00 71.38 176 THR A C 1
ATOM 1417 O O . THR A 1 176 ? -1.989 5.335 -25.659 1.00 71.38 176 THR A O 1
ATOM 1420 N N . VAL A 1 177 ? -0.980 4.468 -23.842 1.00 67.75 177 VAL A N 1
ATOM 1421 C CA . VAL A 1 177 ? 0.393 4.785 -24.284 1.00 67.75 177 VAL A CA 1
ATOM 1422 C C . VAL A 1 177 ? 0.707 4.103 -25.615 1.00 67.75 177 VAL A C 1
ATOM 1424 O O . VAL A 1 177 ? 1.133 4.768 -26.552 1.00 67.75 177 VAL A O 1
ATOM 1427 N N . LYS A 1 178 ? 0.382 2.811 -25.762 1.00 61.56 178 LYS A N 1
ATOM 1428 C CA . LYS A 1 178 ? 0.558 2.095 -27.037 1.00 61.56 178 LYS A CA 1
ATOM 1429 C C . LYS A 1 178 ? -0.261 2.693 -28.179 1.00 61.56 178 LYS A C 1
ATOM 1431 O O . LYS A 1 178 ? 0.175 2.653 -29.326 1.00 61.56 178 LYS A O 1
ATOM 1436 N N . ASN A 1 179 ? -1.459 3.200 -27.898 1.00 61.25 179 ASN A N 1
ATOM 1437 C CA . ASN A 1 179 ? -2.287 3.843 -28.915 1.00 61.25 179 ASN A CA 1
ATOM 1438 C C . ASN A 1 179 ? -1.720 5.204 -29.320 1.00 61.25 179 ASN A C 1
ATOM 1440 O O . ASN A 1 179 ? -1.768 5.533 -30.500 1.00 61.25 179 ASN A O 1
ATOM 1444 N N . GLN A 1 180 ? -1.155 5.960 -28.379 1.00 59.84 180 GLN A N 1
ATOM 1445 C CA . GLN A 1 180 ? -0.512 7.235 -28.672 1.00 59.84 180 GLN A CA 1
ATOM 1446 C C . GLN A 1 180 ? 0.803 7.046 -29.439 1.00 59.84 180 GLN A C 1
ATOM 1448 O O . GLN A 1 180 ? 0.986 7.698 -30.457 1.00 59.84 180 GLN A O 1
ATOM 1453 N N . GLU A 1 181 ? 1.641 6.074 -29.062 1.00 59.97 181 GLU A N 1
ATOM 1454 C CA . GLU A 1 181 ? 2.838 5.694 -29.833 1.00 59.97 181 GLU A CA 1
ATOM 1455 C C . GLU A 1 181 ? 2.479 5.232 -31.254 1.00 59.97 181 GLU A C 1
ATOM 1457 O O . GLU A 1 181 ? 3.156 5.587 -32.215 1.00 59.97 181 GLU A O 1
ATOM 1462 N N . LYS A 1 182 ? 1.387 4.471 -31.418 1.00 58.25 182 LYS A N 1
ATOM 1463 C CA . LYS A 1 182 ? 0.878 4.088 -32.746 1.00 58.25 182 LYS A CA 1
ATOM 1464 C C . LYS A 1 182 ? 0.342 5.275 -33.539 1.00 58.25 182 LYS A C 1
ATOM 1466 O O . LYS A 1 182 ? 0.489 5.276 -34.755 1.00 58.25 182 LYS A O 1
ATOM 1471 N N . LEU A 1 183 ? -0.296 6.244 -32.883 1.00 53.34 183 LEU A N 1
ATOM 1472 C CA . LEU A 1 183 ? -0.817 7.444 -33.535 1.00 53.34 183 LEU A CA 1
ATOM 1473 C C . LEU A 1 183 ? 0.329 8.368 -33.971 1.00 53.34 183 LEU A C 1
ATOM 1475 O O . LEU A 1 183 ? 0.309 8.859 -35.092 1.00 53.34 183 LEU A O 1
ATOM 1479 N N . GLU A 1 184 ? 1.357 8.526 -33.135 1.00 50.91 184 GLU A N 1
ATOM 1480 C CA . GLU A 1 184 ? 2.572 9.284 -33.454 1.00 50.91 184 GLU A CA 1
ATOM 1481 C C . GLU A 1 184 ? 3.389 8.599 -34.562 1.00 50.91 184 GLU A C 1
ATOM 1483 O O . GLU A 1 184 ? 3.821 9.264 -35.505 1.00 50.91 184 GLU A O 1
ATOM 1488 N N . ALA A 1 185 ? 3.510 7.266 -34.537 1.00 55.94 185 ALA A N 1
ATOM 1489 C CA . ALA A 1 185 ? 4.117 6.498 -35.628 1.00 55.94 185 ALA A CA 1
ATOM 1490 C C . ALA A 1 185 ? 3.297 6.543 -36.934 1.00 55.94 185 ALA A C 1
ATOM 1492 O O . ALA A 1 185 ? 3.840 6.272 -38.003 1.00 55.94 185 ALA A O 1
ATOM 1493 N N . ALA A 1 186 ? 2.007 6.887 -36.860 1.00 54.22 186 ALA A N 1
ATOM 1494 C CA . ALA A 1 186 ? 1.104 6.996 -38.003 1.00 54.22 186 ALA A CA 1
ATOM 1495 C C . ALA A 1 186 ? 0.857 8.444 -38.474 1.00 54.22 186 ALA A C 1
ATOM 1497 O O . ALA A 1 186 ? -0.041 8.661 -39.289 1.00 54.22 186 ALA A O 1
ATOM 1498 N N . THR A 1 187 ? 1.651 9.425 -38.022 1.00 51.78 187 THR A N 1
ATOM 1499 C CA . THR A 1 187 ? 1.656 10.788 -38.595 1.00 51.78 187 THR A CA 1
ATOM 1500 C C . THR A 1 187 ? 2.369 10.741 -39.956 1.00 51.78 187 THR A C 1
ATOM 1502 O O . THR A 1 187 ? 3.591 10.761 -40.026 1.00 51.78 187 THR A O 1
ATOM 1505 N N . GLN A 1 188 ? 1.695 10.312 -41.019 1.00 52.00 188 GLN A N 1
ATOM 1506 C CA . GLN A 1 188 ? 0.800 11.052 -41.913 1.00 52.00 188 GLN A CA 1
ATOM 1507 C C . GLN A 1 188 ? 1.598 11.936 -42.895 1.00 52.00 188 GLN A C 1
ATOM 1509 O O . GLN A 1 188 ? 2.344 12.808 -42.448 1.00 52.00 188 GLN A O 1
ATOM 1514 N N . PRO A 1 189 ? 1.463 11.709 -44.218 1.00 58.22 189 PRO A N 1
ATOM 1515 C CA . PRO A 1 189 ? 2.192 12.456 -45.240 1.00 58.22 189 PRO A CA 1
ATOM 1516 C C . PRO A 1 189 ? 2.012 13.968 -45.062 1.00 58.22 189 PRO A C 1
ATOM 1518 O O . PRO A 1 189 ? 0.882 14.454 -44.975 1.00 58.22 189 PRO A O 1
ATOM 1521 N N . GLN A 1 190 ? 3.120 14.712 -44.991 1.00 67.56 190 GLN A N 1
ATOM 1522 C CA . GLN A 1 190 ? 3.094 16.167 -44.780 1.00 67.56 190 GLN A CA 1
ATOM 1523 C C . GLN A 1 190 ? 2.740 16.929 -46.059 1.00 67.56 190 GLN A C 1
ATOM 1525 O O . GLN A 1 190 ? 2.514 18.140 -46.030 1.00 67.56 190 GLN A O 1
ATOM 1530 N N . SER A 1 191 ? 2.660 16.229 -47.187 1.00 61.50 191 SER A N 1
ATOM 1531 C CA . SER A 1 191 ? 2.247 16.796 -48.454 1.00 61.50 191 SER A CA 1
ATOM 1532 C C . SER A 1 191 ? 1.470 15.795 -49.293 1.00 61.50 191 SER A C 1
ATOM 1534 O O . SER A 1 191 ? 1.708 14.592 -49.243 1.00 61.50 191 SER A O 1
ATOM 1536 N N . ILE A 1 192 ? 0.585 16.311 -50.148 1.00 74.56 192 ILE A N 1
ATOM 1537 C CA . ILE A 1 192 ? -0.114 15.518 -51.164 1.00 74.56 192 ILE A CA 1
ATOM 1538 C C . ILE A 1 192 ? 0.859 14.739 -52.069 1.00 74.56 192 ILE A C 1
ATOM 1540 O O . ILE A 1 192 ? 0.487 13.688 -52.581 1.00 74.56 192 ILE A O 1
ATOM 1544 N N . PHE A 1 193 ? 2.105 15.207 -52.229 1.00 72.62 193 PHE A N 1
ATOM 1545 C CA . PHE A 1 193 ? 3.147 14.501 -52.985 1.00 72.62 193 PHE A CA 1
ATOM 1546 C C . PHE A 1 193 ? 3.565 13.170 -52.344 1.00 72.62 193 PHE A C 1
ATOM 1548 O O . PHE A 1 193 ? 3.889 12.232 -53.066 1.00 72.62 193 PHE A O 1
ATOM 1555 N N . ASP A 1 194 ? 3.500 13.053 -51.018 1.00 72.38 194 ASP A N 1
ATOM 1556 C CA . ASP A 1 194 ? 3.868 11.832 -50.293 1.00 72.38 194 ASP A CA 1
ATOM 1557 C C . ASP A 1 194 ? 2.805 10.721 -50.453 1.00 72.38 194 ASP A C 1
ATOM 1559 O O . ASP A 1 194 ? 3.068 9.566 -50.137 1.00 72.38 194 ASP A O 1
ATOM 1563 N N . CYS A 1 195 ? 1.604 11.050 -50.950 1.00 70.19 195 CYS A N 1
ATOM 1564 C CA . CYS A 1 195 ? 0.533 10.081 -51.215 1.00 70.19 195 CYS A CA 1
ATOM 1565 C C . CYS A 1 195 ? 0.637 9.394 -52.589 1.00 70.19 195 CYS A C 1
ATOM 1567 O O . CYS A 1 195 ? -0.128 8.467 -52.849 1.00 70.19 195 CYS A O 1
ATOM 1569 N N . PHE A 1 196 ? 1.506 9.878 -53.484 1.00 70.12 196 PHE A N 1
ATOM 1570 C CA . PHE A 1 196 ? 1.611 9.397 -54.870 1.00 70.12 196 PHE A CA 1
ATOM 1571 C C . PHE A 1 196 ? 2.990 8.810 -55.229 1.00 70.12 196 PHE A C 1
ATOM 1573 O O . PHE A 1 196 ? 3.223 8.524 -56.404 1.00 70.12 196 PHE A O 1
ATOM 1580 N N . ASN A 1 197 ? 3.873 8.613 -54.244 1.00 56.78 197 ASN A N 1
ATOM 1581 C CA . ASN A 1 197 ? 5.080 7.782 -54.365 1.00 56.78 197 ASN A CA 1
ATOM 1582 C C . ASN A 1 197 ? 4.824 6.395 -53.769 1.00 56.78 197 ASN A C 1
ATOM 1584 O O . ASN A 1 197 ? 5.352 5.416 -54.340 1.00 56.78 197 ASN A O 1
#

Secondary structure (DSSP, 8-state):
-----TTTGGGG--HHHHHHHHHHHHHHHTSS-HHHHHHHHHHHHHHHHHHHHHHHHHS-----------HHHHHHHS--HHHHHHHHHHSPPSHHHHHHHHHHHHHHHHHHHTT-S-GGGHHHHHHHHHHHHHS--GGGHHHHHHHHHHHHHHSHHHHHHHHHHHHHHHHHHHHHHHHHHHHHHT---SSGGGG--

InterPro domains:
  IPR052575 Small subunit processome component 20 [PTHR17695] (10-182)

Sequence (197 aa):
MSRISSMEVTKEFDPQNLLELFSIFAINLSSPTKDVQILTLRILSYFVKMDQRLITDEERPHKRQRTEVSGEEAVAKYANVVDILLIIESMPISVSTSRKISIFISRIQMSLSSKMVHDDYIPPLLHGIIGILYNIFSDLWPQTLDCLAVLIRKHKELVWGQFVLFIATHQSKGLTVKNQEKLEAATQPQSIFDCFN

Foldseek 3Di:
DDCPDPVVVCVCDDVVVLLVVLVVLLVQLLDLDLVSNLVSLVVVLVVVVVVVCVVVVVDDDDDDDDDDDPPVVSCLVPDDLSVLLSVLSPDDDDPVCLVVNLVSLVVNLVCLQVVVDDLSCLSSVLSNLSSVVSVPPVSCVVSSVVSNVSSCVSNVVSCVVVVVVVVVVVVVVVVVVVVVVVVVVPPDDPDPVVVVD

Mean predicted aligned error: 13.05 Å

Solvent-accessible surface area (backbone atoms only — not comparable to full-atom values): 11474 Å² total; per-residue (Å²): 140,78,79,76,53,80,72,62,67,52,68,76,64,40,69,69,56,52,54,52,49,44,52,53,42,19,55,37,22,52,38,89,48,62,68,51,26,48,54,44,32,54,53,51,38,50,52,56,55,51,55,52,47,63,56,43,75,78,60,75,85,89,86,87,84,87,75,96,50,64,71,69,62,42,53,53,69,75,42,54,62,53,49,44,52,37,50,52,67,70,47,75,91,44,86,87,38,45,68,58,43,54,53,50,48,52,49,41,37,50,39,56,71,68,66,75,58,62,71,86,53,48,48,37,48,55,23,39,53,52,26,55,66,65,57,77,58,66,90,50,43,67,61,50,51,52,33,50,52,50,45,48,71,71,42,34,94,75,34,47,69,60,52,51,52,52,51,54,53,53,54,50,52,56,50,51,52,54,49,48,54,50,52,62,75,56,68,66,73,93,43,80,70,64,76,77,115

Organism: Zea mays (NCBI:txid4577)